Protein AF-A0A5B1QPG6-F1 (afdb_monomer_lite)

Structure (mmCIF, N/CA/C/O backbone):
data_AF-A0A5B1QPG6-F1
#
_entry.id   AF-A0A5B1QPG6-F1
#
loop_
_atom_site.group_PDB
_atom_site.id
_atom_site.type_symbol
_atom_site.label_atom_id
_atom_site.label_alt_id
_atom_site.label_comp_id
_atom_site.label_asym_id
_atom_site.label_entity_id
_atom_site.label_seq_id
_atom_site.pdbx_PDB_ins_code
_atom_site.Cartn_x
_atom_site.Cartn_y
_atom_site.Cartn_z
_atom_site.occupancy
_atom_site.B_iso_or_equiv
_atom_site.auth_seq_id
_atom_site.auth_comp_id
_atom_site.auth_asym_id
_atom_site.auth_atom_id
_atom_site.pdbx_PDB_model_num
ATOM 1 N N . LEU A 1 1 ? 3.597 16.363 -9.006 1.00 62.84 1 LEU A N 1
ATOM 2 C CA . LEU A 1 1 ? 2.206 16.514 -8.524 1.00 62.84 1 LEU A CA 1
ATOM 3 C C . LEU A 1 1 ? 2.001 15.531 -7.372 1.00 62.84 1 LEU A C 1
ATOM 5 O O . LEU A 1 1 ? 2.496 14.419 -7.478 1.00 62.84 1 LEU A O 1
ATOM 9 N N . HIS A 1 2 ? 1.363 15.937 -6.275 1.00 81.00 2 HIS A N 1
ATOM 10 C CA . HIS A 1 2 ? 1.068 15.086 -5.113 1.00 81.00 2 HIS A CA 1
ATOM 11 C C . HIS A 1 2 ? -0.433 15.194 -4.848 1.00 81.00 2 HIS A C 1
ATOM 13 O O . HIS A 1 2 ? -0.936 16.302 -4.674 1.00 81.00 2 HIS A O 1
ATOM 19 N N . GLY A 1 3 ? -1.146 14.071 -4.928 1.00 86.06 3 GLY A N 1
ATOM 20 C CA . GLY A 1 3 ? -2.604 14.031 -4.861 1.00 86.06 3 GLY A CA 1
ATOM 21 C C . GLY A 1 3 ? -3.093 13.290 -3.625 1.00 86.06 3 GLY A C 1
ATOM 22 O O . GLY A 1 3 ? -2.494 12.299 -3.215 1.00 86.06 3 GLY A O 1
ATOM 23 N N . HIS A 1 4 ? -4.209 13.756 -3.073 1.00 89.44 4 HIS A N 1
ATOM 24 C CA . HIS A 1 4 ? -4.953 13.059 -2.032 1.00 89.44 4 HIS A CA 1
ATOM 25 C C . HIS A 1 4 ? -6.406 12.918 -2.479 1.00 89.44 4 HIS A C 1
ATOM 27 O O . HIS A 1 4 ? -6.998 13.872 -2.980 1.00 89.44 4 HIS A O 1
ATOM 33 N N . PHE A 1 5 ? -6.975 11.731 -2.307 1.00 87.81 5 PHE A N 1
ATOM 34 C CA . PHE A 1 5 ? -8.332 11.421 -2.740 1.00 87.81 5 PHE A CA 1
ATOM 35 C C . PHE A 1 5 ? -8.979 10.421 -1.787 1.00 87.81 5 PHE A C 1
ATOM 37 O O . PHE A 1 5 ? -8.307 9.698 -1.052 1.00 87.81 5 PHE A O 1
ATOM 44 N N . LEU A 1 6 ? -10.306 10.399 -1.813 1.00 90.00 6 LEU A N 1
ATOM 45 C CA . LEU A 1 6 ? -11.129 9.414 -1.132 1.00 90.00 6 LEU A CA 1
ATOM 46 C C . LEU A 1 6 ? -11.832 8.573 -2.195 1.00 90.00 6 LEU A C 1
ATOM 48 O 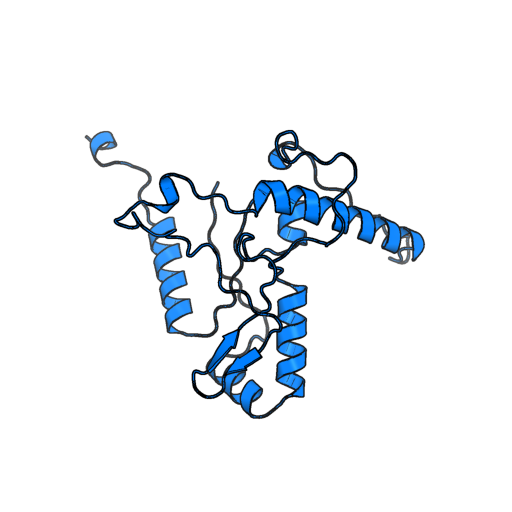O . LEU A 1 6 ? -12.321 9.106 -3.190 1.00 90.00 6 LEU A O 1
ATOM 52 N N . ILE A 1 7 ? -11.861 7.260 -1.980 1.00 88.81 7 ILE A N 1
ATOM 53 C CA . ILE A 1 7 ? -12.531 6.304 -2.861 1.00 88.81 7 ILE A CA 1
ATOM 54 C C . ILE A 1 7 ? -13.711 5.728 -2.086 1.00 88.81 7 ILE A C 1
ATOM 56 O O . ILE A 1 7 ? -13.527 5.114 -1.035 1.00 88.81 7 ILE A O 1
ATOM 60 N N . TRP A 1 8 ? -14.919 5.926 -2.612 1.00 88.06 8 TRP A N 1
ATOM 61 C CA . TRP A 1 8 ? -16.125 5.286 -2.101 1.00 88.06 8 TRP A CA 1
ATOM 62 C C . TRP A 1 8 ? -16.374 4.023 -2.904 1.00 88.06 8 TRP A C 1
ATOM 64 O O . TRP A 1 8 ? -16.459 4.063 -4.128 1.00 88.06 8 TRP A O 1
ATOM 74 N N . LEU A 1 9 ? -16.478 2.900 -2.202 1.00 89.00 9 LEU A N 1
ATOM 75 C CA . LEU A 1 9 ? -16.818 1.631 -2.824 1.00 89.00 9 LEU A CA 1
ATOM 76 C C . LEU A 1 9 ? -18.330 1.580 -3.028 1.00 89.00 9 LEU A C 1
ATOM 78 O O . LEU A 1 9 ? -19.095 1.732 -2.074 1.00 89.00 9 LEU A O 1
ATOM 82 N N . GLU A 1 10 ? -18.755 1.366 -4.268 1.00 90.50 10 GLU A N 1
ATOM 83 C CA . GLU A 1 10 ? -20.160 1.129 -4.579 1.00 90.50 10 GLU A CA 1
ATOM 84 C C . GLU A 1 10 ? -20.659 -0.113 -3.823 1.00 90.50 10 GLU A C 1
ATOM 86 O O . GLU A 1 10 ? -19.986 -1.142 -3.767 1.00 90.50 10 GLU A O 1
ATOM 91 N N . GLY A 1 11 ? -21.817 0.004 -3.166 1.00 89.19 11 GLY A N 1
ATOM 92 C CA . GLY A 1 11 ? -22.332 -1.042 -2.274 1.00 89.19 11 GLY A CA 1
ATOM 93 C C . GLY A 1 11 ? -21.560 -1.203 -0.954 1.00 89.19 11 GLY A C 1
ATOM 94 O O . GLY A 1 11 ? -21.835 -2.135 -0.196 1.00 89.19 11 GLY A O 1
ATOM 95 N N . GLY A 1 12 ? -20.608 -0.311 -0.657 1.00 88.25 12 GLY A N 1
ATOM 96 C CA . GLY A 1 12 ? -19.875 -0.283 0.604 1.00 88.25 12 GLY A CA 1
ATOM 97 C C . GLY A 1 12 ? -20.796 -0.051 1.805 1.00 88.25 12 GLY A C 1
ATOM 98 O O . GLY A 1 12 ? -21.651 0.831 1.798 1.00 88.25 12 GLY A O 1
ATOM 99 N N . MET A 1 13 ? -20.613 -0.854 2.853 1.00 91.25 13 MET A N 1
ATOM 100 C CA . MET A 1 13 ? -21.358 -0.734 4.109 1.00 91.25 13 MET A CA 1
ATOM 101 C C . MET A 1 13 ? -20.822 0.417 4.969 1.00 91.25 13 MET A C 1
ATOM 103 O O . MET A 1 13 ? -19.630 0.729 4.926 1.00 91.25 13 MET A O 1
ATOM 107 N N . ASN A 1 14 ? -21.676 1.003 5.817 1.00 90.75 14 ASN A N 1
ATOM 108 C CA . ASN A 1 14 ? -21.184 1.922 6.842 1.00 90.75 14 ASN A CA 1
ATOM 109 C C . ASN A 1 14 ? -20.248 1.172 7.800 1.00 90.75 14 ASN A C 1
ATOM 111 O O . ASN A 1 14 ? -20.485 -0.006 8.085 1.00 90.75 14 ASN A O 1
ATOM 115 N N . PRO A 1 15 ? -19.237 1.836 8.386 1.00 91.62 15 PRO A N 1
ATOM 116 C CA . PRO A 1 15 ? -18.302 1.157 9.276 1.00 91.62 15 PRO A CA 1
ATOM 117 C C . PRO A 1 15 ? -18.956 0.442 10.468 1.00 91.62 15 PRO A C 1
ATOM 119 O O . PRO A 1 15 ? -18.531 -0.647 10.840 1.00 91.62 15 PRO A O 1
ATOM 122 N N . SER A 1 16 ? -20.029 1.002 11.039 1.00 93.12 16 SER A N 1
ATOM 123 C CA . SER A 1 16 ? -20.795 0.347 12.110 1.00 93.12 16 SER A CA 1
ATOM 124 C C . SER A 1 16 ? -21.402 -0.986 11.670 1.00 93.12 16 SER A C 1
ATOM 126 O O . SER A 1 16 ? -21.384 -1.950 12.434 1.00 93.12 16 SER A O 1
ATOM 128 N N . ASP A 1 17 ? -21.897 -1.051 10.434 1.00 94.81 17 ASP A N 1
ATOM 129 C CA . ASP A 1 17 ? -22.516 -2.248 9.866 1.00 94.81 17 ASP A CA 1
ATOM 130 C C . ASP A 1 17 ? -21.451 -3.297 9.530 1.00 94.81 17 ASP A C 1
ATOM 132 O O . ASP A 1 17 ? -21.650 -4.484 9.793 1.00 94.81 17 ASP A O 1
ATOM 136 N N . VAL A 1 18 ? -20.283 -2.858 9.038 1.00 94.81 18 VAL A N 1
ATOM 137 C CA . VAL A 1 18 ? -19.106 -3.723 8.855 1.00 94.81 18 VAL A CA 1
ATOM 138 C C . VAL A 1 18 ? -18.700 -4.355 10.185 1.00 94.81 18 VAL A C 1
ATOM 140 O O . VAL A 1 18 ? -18.588 -5.577 10.259 1.00 94.81 18 VAL A O 1
ATOM 143 N N . HIS A 1 19 ? -18.533 -3.558 11.246 1.00 95.50 19 HIS A N 1
ATOM 144 C CA . HIS A 1 19 ? -18.131 -4.068 12.562 1.00 95.50 19 HIS A CA 1
ATOM 145 C C . HIS A 1 19 ? -19.164 -5.031 13.146 1.00 95.50 19 HIS A C 1
ATOM 147 O O . HIS A 1 19 ? -18.793 -6.089 13.650 1.00 95.50 19 HIS A O 1
ATOM 153 N N . LYS A 1 20 ? -20.460 -4.702 13.048 1.00 96.25 20 LYS A N 1
ATOM 154 C CA . LYS A 1 20 ? -21.538 -5.601 13.480 1.00 96.25 20 LYS A CA 1
ATOM 155 C C . LYS A 1 20 ? -21.440 -6.946 12.759 1.00 96.25 20 LYS A C 1
ATOM 157 O O . LYS A 1 20 ? -21.402 -7.993 13.396 1.00 96.25 20 LYS A O 1
ATOM 162 N N . ARG A 1 21 ? -21.308 -6.917 11.433 1.00 96.88 21 ARG A N 1
ATOM 163 C CA . ARG A 1 21 ? -21.248 -8.134 10.623 1.00 96.88 21 ARG A CA 1
ATOM 164 C C . ARG A 1 21 ? -19.965 -8.937 10.851 1.00 96.88 21 ARG A C 1
ATOM 166 O O . ARG A 1 21 ? -20.016 -10.157 10.810 1.00 96.88 21 ARG A O 1
ATOM 173 N N . MET A 1 22 ? -18.836 -8.290 11.147 1.00 96.25 22 MET A N 1
ATOM 174 C CA . MET A 1 22 ? -17.603 -8.986 11.547 1.00 96.25 22 MET A CA 1
ATOM 175 C C . MET A 1 22 ? -17.724 -9.715 12.892 1.00 96.25 22 MET A C 1
ATOM 177 O O . MET A 1 22 ? -17.042 -10.722 13.076 1.00 96.25 22 MET A O 1
ATOM 181 N N . LYS A 1 23 ? -18.573 -9.232 13.815 1.00 96.44 23 LYS A N 1
ATOM 182 C CA . LYS A 1 23 ? -18.866 -9.911 15.093 1.00 96.44 23 LYS A CA 1
ATOM 183 C C . LYS A 1 23 ? -19.776 -11.123 14.919 1.00 96.44 23 LYS A C 1
ATOM 185 O O . LYS A 1 23 ? -19.639 -12.089 15.657 1.00 96.44 23 LYS A O 1
ATOM 190 N N . GLU A 1 24 ? -20.711 -11.047 13.977 1.00 97.12 24 GLU A N 1
ATOM 191 C CA . GLU A 1 24 ? -21.792 -12.027 13.819 1.00 97.12 24 GLU A CA 1
ATOM 192 C C . GLU A 1 24 ? -21.492 -13.103 12.758 1.00 97.12 24 GLU A C 1
ATOM 194 O O . GLU A 1 24 ? -22.009 -14.214 12.851 1.00 97.12 24 GLU A O 1
ATOM 199 N N . ASP A 1 25 ? -20.675 -12.793 11.743 1.00 97.69 25 ASP A N 1
ATOM 200 C CA . ASP A 1 25 ? -20.479 -13.631 10.553 1.00 97.69 25 ASP A CA 1
ATOM 201 C C . ASP A 1 25 ? -18.989 -13.778 10.182 1.00 97.69 25 ASP A C 1
ATOM 203 O O . ASP A 1 25 ? -18.375 -12.944 9.504 1.00 97.69 25 ASP A O 1
ATOM 207 N N . ASP A 1 26 ? -18.411 -14.920 10.560 1.00 96.81 26 ASP A N 1
ATOM 208 C CA . ASP A 1 26 ? -17.034 -15.286 10.219 1.00 96.81 26 ASP A CA 1
ATOM 209 C C . ASP A 1 26 ? -16.791 -15.443 8.709 1.00 96.81 26 ASP A C 1
ATOM 211 O O . ASP A 1 26 ? -15.673 -15.229 8.229 1.00 96.81 26 ASP A O 1
ATOM 215 N N . SER A 1 27 ? -17.813 -15.822 7.936 1.00 97.75 27 SER A N 1
ATOM 216 C CA . SER A 1 27 ? -17.706 -15.928 6.478 1.00 97.75 27 SER A CA 1
ATOM 217 C C . SER A 1 27 ? -17.577 -14.547 5.848 1.00 97.75 27 SER A C 1
ATOM 219 O O . SER A 1 27 ? -16.729 -14.335 4.976 1.00 97.75 27 SER A O 1
ATOM 221 N N . PHE A 1 28 ? -18.366 -13.577 6.320 1.00 96.88 28 PHE A N 1
ATOM 222 C CA . PHE A 1 28 ? -18.196 -12.178 5.941 1.00 96.88 28 PHE A CA 1
ATOM 223 C C . PHE A 1 28 ? -16.804 -11.668 6.309 1.00 96.88 28 PHE A C 1
ATOM 225 O O . PHE A 1 28 ? -16.125 -11.143 5.430 1.00 96.88 28 PHE A O 1
ATOM 232 N N . LYS A 1 29 ? -16.347 -11.892 7.547 1.00 96.12 29 LYS A N 1
ATOM 233 C CA . LYS A 1 29 ? -15.011 -11.484 8.012 1.00 96.12 29 LYS A CA 1
ATOM 234 C C . LYS A 1 29 ? -13.897 -11.996 7.091 1.00 96.12 29 LYS A C 1
ATOM 236 O O . LYS A 1 29 ? -13.069 -11.216 6.627 1.00 96.12 29 LYS A O 1
ATOM 241 N N . ARG A 1 30 ? -13.922 -13.288 6.735 1.00 96.62 30 ARG A N 1
ATOM 242 C CA . ARG A 1 30 ? -12.949 -13.886 5.799 1.00 96.62 30 ARG A CA 1
ATOM 243 C C . ARG A 1 30 ? -13.008 -13.268 4.403 1.00 96.62 30 ARG A C 1
ATOM 245 O O . ARG A 1 30 ? -11.965 -12.992 3.817 1.00 96.62 30 ARG A O 1
ATOM 252 N N . ARG A 1 31 ? -14.210 -13.060 3.852 1.00 96.62 31 ARG A N 1
ATOM 253 C CA . ARG A 1 31 ? -14.368 -12.437 2.524 1.00 96.62 31 ARG A CA 1
ATOM 254 C C . ARG A 1 31 ? -13.915 -10.981 2.519 1.00 96.62 31 ARG A C 1
ATOM 256 O O . ARG A 1 31 ? -13.309 -10.555 1.544 1.00 96.62 31 ARG A O 1
ATOM 263 N N . TYR A 1 32 ? -14.178 -10.253 3.601 1.00 95.31 32 TYR A N 1
ATOM 264 C CA . TYR A 1 32 ? -13.756 -8.870 3.775 1.00 95.31 32 TYR A CA 1
ATOM 265 C C . TYR A 1 32 ? -12.230 -8.748 3.739 1.00 95.31 32 TYR A C 1
ATOM 267 O O . TYR A 1 32 ? -11.701 -7.994 2.927 1.00 95.31 32 TYR A O 1
ATOM 275 N N . PHE A 1 33 ? -11.517 -9.532 4.556 1.00 96.12 33 PHE A N 1
ATOM 276 C CA . PHE A 1 33 ? -10.052 -9.502 4.559 1.00 96.12 33 PHE A CA 1
ATOM 277 C C . PHE A 1 33 ? -9.461 -9.944 3.225 1.00 96.12 33 PHE A C 1
ATOM 279 O O . PHE A 1 33 ? -8.616 -9.239 2.686 1.00 96.12 33 PHE A O 1
ATOM 286 N N . ARG A 1 34 ? -9.991 -11.017 2.622 1.00 95.94 34 ARG A N 1
ATOM 287 C CA . ARG A 1 34 ? -9.566 -11.455 1.283 1.00 95.94 34 ARG A CA 1
ATOM 288 C C . ARG A 1 34 ? -9.722 -10.354 0.233 1.00 95.94 34 ARG A C 1
ATOM 290 O O . ARG A 1 34 ? -8.849 -10.189 -0.610 1.00 95.94 34 ARG A O 1
ATOM 297 N N . PHE A 1 35 ? -10.829 -9.613 0.271 1.00 94.19 35 PHE A N 1
ATOM 298 C CA . PHE A 1 35 ? -11.041 -8.489 -0.636 1.00 94.19 35 PHE A CA 1
ATOM 299 C C . PHE A 1 35 ? -9.992 -7.391 -0.416 1.00 94.19 35 PHE A C 1
ATOM 301 O O . PHE A 1 35 ? -9.329 -6.995 -1.370 1.00 94.19 35 PHE A O 1
ATOM 308 N N . TYR A 1 36 ? -9.779 -6.936 0.822 1.00 92.94 36 TYR A N 1
ATOM 309 C CA . TYR A 1 36 ? -8.806 -5.871 1.087 1.00 92.94 36 TYR A CA 1
ATOM 310 C C . TYR A 1 36 ? -7.364 -6.278 0.777 1.00 92.94 36 TYR A C 1
ATOM 312 O O . TYR A 1 36 ? -6.640 -5.484 0.183 1.00 92.94 36 TYR A O 1
ATOM 320 N N . GLU A 1 37 ? -6.973 -7.512 1.094 1.00 93.38 37 GLU A N 1
ATOM 321 C CA . GLU A 1 37 ? -5.652 -8.061 0.759 1.00 93.38 37 GLU A CA 1
ATOM 322 C C . GLU A 1 37 ? -5.447 -8.216 -0.759 1.00 93.38 37 GLU A C 1
ATOM 324 O O . GLU A 1 37 ? -4.317 -8.159 -1.234 1.00 93.38 37 GLU A O 1
ATOM 329 N N . SER A 1 38 ? -6.523 -8.349 -1.548 1.00 93.06 38 SER A N 1
ATOM 330 C CA . SER A 1 38 ? -6.430 -8.339 -3.018 1.00 93.06 38 SER A CA 1
ATOM 331 C C . SER A 1 38 ? -6.244 -6.938 -3.615 1.00 93.06 38 SER A C 1
ATOM 333 O O . SER A 1 38 ? -5.803 -6.804 -4.754 1.00 93.06 38 SER A O 1
ATOM 335 N N . VAL A 1 39 ? -6.579 -5.886 -2.858 1.00 92.56 39 VAL A N 1
ATOM 336 C CA . VAL A 1 39 ? -6.551 -4.490 -3.325 1.00 92.56 39 VAL A CA 1
ATOM 337 C C . VAL A 1 39 ? -5.340 -3.732 -2.790 1.00 92.56 39 VAL A C 1
ATOM 339 O O . VAL A 1 39 ? -4.818 -2.861 -3.485 1.00 92.56 39 VAL A O 1
ATOM 342 N N . SER A 1 40 ? -4.907 -4.021 -1.566 1.00 93.12 40 SER A N 1
ATOM 343 C CA . SER A 1 40 ? -3.823 -3.311 -0.893 1.00 93.12 40 SER A CA 1
ATOM 344 C C . SER A 1 40 ? -2.827 -4.300 -0.302 1.00 93.12 40 SER A C 1
ATOM 346 O O . SER A 1 40 ? -3.197 -5.205 0.444 1.00 93.12 40 SER A O 1
ATOM 348 N N . MET A 1 41 ? -1.559 -4.101 -0.640 1.00 94.44 41 MET A N 1
ATOM 349 C CA . MET A 1 41 ? -0.422 -4.901 -0.210 1.00 94.44 41 MET A CA 1
ATOM 350 C C . MET A 1 41 ? 0.490 -4.069 0.691 1.00 94.44 41 MET A C 1
ATOM 352 O O . MET A 1 41 ? 0.558 -2.848 0.574 1.00 94.44 41 MET A O 1
ATOM 356 N N . HIS A 1 42 ? 1.214 -4.749 1.578 1.00 95.06 42 HIS A N 1
ATOM 357 C CA . HIS A 1 42 ? 2.170 -4.145 2.516 1.00 95.06 42 HIS A CA 1
ATOM 358 C C . HIS A 1 42 ? 3.504 -4.905 2.544 1.00 95.06 42 HIS A C 1
ATOM 360 O O . HIS A 1 42 ? 4.225 -4.979 3.538 1.00 95.06 42 HIS A O 1
ATOM 366 N N . HIS A 1 43 ? 3.793 -5.603 1.461 1.00 95.12 43 HIS A N 1
ATOM 367 C CA . HIS A 1 43 ? 5.044 -6.307 1.277 1.00 95.12 43 HIS A CA 1
ATOM 368 C C . HIS A 1 43 ? 5.263 -6.505 -0.211 1.00 95.12 43 HIS A C 1
ATOM 370 O O . HIS A 1 43 ? 4.334 -6.402 -1.016 1.00 95.12 43 HIS A O 1
ATOM 376 N N . LEU A 1 44 ? 6.511 -6.773 -0.561 1.00 96.25 44 LEU A N 1
ATOM 377 C CA . LEU A 1 44 ? 6.877 -7.107 -1.924 1.00 96.25 44 LEU A CA 1
ATOM 378 C C . LEU A 1 44 ? 6.731 -8.617 -2.144 1.00 96.25 44 LEU A C 1
ATOM 380 O O . LEU A 1 44 ? 6.645 -9.377 -1.172 1.00 96.25 44 LEU A O 1
ATOM 384 N N . PRO A 1 45 ? 6.676 -9.068 -3.405 1.00 95.06 45 PRO A N 1
ATOM 385 C CA . PRO A 1 45 ? 6.876 -10.472 -3.730 1.00 95.06 45 PRO A CA 1
ATOM 386 C C . PRO A 1 45 ? 8.199 -10.992 -3.144 1.00 95.06 45 PRO A C 1
ATOM 388 O O . PRO A 1 45 ? 9.198 -10.277 -3.149 1.00 95.06 45 PRO A O 1
ATOM 391 N N . ASP A 1 46 ? 8.222 -12.240 -2.675 1.00 90.81 46 ASP A N 1
ATOM 392 C CA . ASP A 1 46 ? 9.392 -12.796 -1.971 1.00 90.81 46 ASP A CA 1
ATOM 393 C C . ASP A 1 46 ? 10.629 -12.945 -2.877 1.00 90.81 46 ASP A C 1
ATOM 395 O O . ASP A 1 46 ? 11.772 -12.875 -2.424 1.00 90.81 46 ASP A O 1
ATOM 399 N N . ALA A 1 47 ? 10.412 -13.154 -4.178 1.00 89.69 47 ALA A N 1
ATOM 400 C CA . ALA A 1 47 ? 11.480 -13.353 -5.147 1.00 89.69 47 ALA A CA 1
ATOM 401 C C . ALA A 1 47 ? 12.006 -12.011 -5.676 1.00 89.69 47 ALA A C 1
ATOM 403 O O . ALA A 1 47 ? 11.367 -11.363 -6.507 1.00 89.69 47 ALA A O 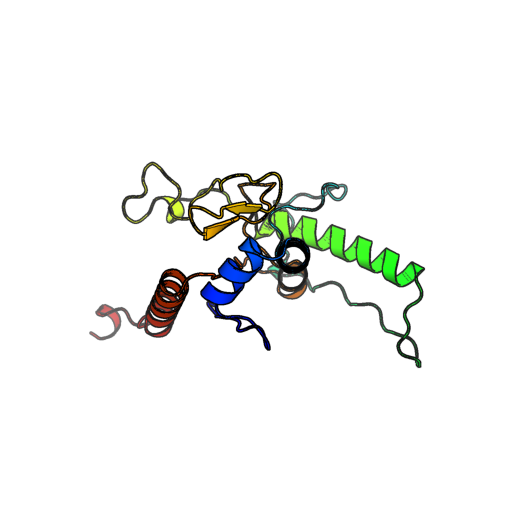1
ATOM 404 N N . LYS A 1 48 ? 13.211 -11.631 -5.239 1.00 92.19 48 LYS A N 1
ATOM 405 C CA . LYS A 1 48 ? 13.948 -10.505 -5.819 1.00 92.19 48 LYS A CA 1
ATOM 406 C C . LYS A 1 48 ? 14.343 -10.813 -7.275 1.00 92.19 48 LYS A C 1
ATOM 408 O O . LYS A 1 48 ? 14.996 -11.835 -7.503 1.00 92.19 48 LYS A O 1
ATOM 413 N N . PRO A 1 49 ? 14.054 -9.921 -8.243 1.00 92.75 49 PRO A N 1
ATOM 414 C CA . PRO A 1 49 ? 14.517 -10.079 -9.616 1.00 92.75 49 PRO A CA 1
ATOM 415 C C . PRO A 1 49 ? 16.054 -10.129 -9.708 1.00 92.75 49 PRO A C 1
ATOM 417 O O . PRO A 1 49 ? 16.746 -9.377 -9.004 1.00 92.75 49 PRO A O 1
ATOM 420 N N . PRO A 1 50 ? 16.619 -10.991 -10.572 1.00 90.94 50 PRO A N 1
ATOM 421 C CA . PRO A 1 50 ? 18.064 -11.114 -10.725 1.00 90.94 50 PRO A CA 1
ATOM 422 C C . PRO A 1 50 ? 18.674 -9.794 -11.210 1.00 90.94 50 PRO A C 1
ATOM 424 O O . PRO A 1 50 ? 18.098 -9.099 -12.041 1.00 90.94 50 PRO A O 1
ATOM 427 N N . ASN A 1 51 ? 19.862 -9.454 -10.700 1.00 89.56 51 ASN A N 1
ATOM 428 C CA . ASN A 1 51 ? 20.607 -8.232 -11.044 1.00 89.56 51 ASN A CA 1
ATOM 429 C C . ASN A 1 51 ? 19.890 -6.899 -10.742 1.00 89.56 51 ASN A C 1
ATOM 431 O O . ASN A 1 51 ? 20.357 -5.849 -11.179 1.00 89.56 51 ASN A O 1
ATOM 435 N N . PHE A 1 52 ? 18.795 -6.908 -9.975 1.00 94.38 52 PHE A N 1
ATOM 436 C CA . PHE A 1 52 ? 18.101 -5.678 -9.607 1.00 94.38 52 PHE A CA 1
ATOM 437 C C . PHE A 1 52 ? 18.877 -4.850 -8.565 1.00 94.38 52 PHE A C 1
ATOM 439 O O . PHE A 1 52 ? 19.203 -5.332 -7.468 1.00 94.38 52 PHE A O 1
ATOM 446 N N . ASP A 1 53 ? 19.103 -3.579 -8.902 1.00 93.19 53 ASP A N 1
ATOM 447 C CA . ASP A 1 53 ? 19.709 -2.544 -8.062 1.00 93.19 53 ASP A CA 1
ATOM 448 C C . ASP A 1 53 ? 18.791 -1.313 -8.014 1.00 93.19 53 ASP A C 1
ATOM 450 O O . ASP A 1 53 ? 18.709 -0.535 -8.968 1.00 93.19 53 ASP A O 1
ATOM 454 N N . ALA A 1 54 ? 18.124 -1.120 -6.873 1.00 91.81 54 ALA A N 1
ATOM 455 C CA . ALA A 1 54 ? 17.190 -0.018 -6.658 1.00 91.81 54 ALA A CA 1
ATOM 456 C C . ALA A 1 54 ? 17.842 1.372 -6.782 1.00 91.81 54 ALA A C 1
ATOM 458 O O . ALA A 1 54 ? 17.140 2.350 -7.019 1.00 91.81 54 ALA A O 1
ATOM 459 N N . THR A 1 55 ? 19.171 1.483 -6.649 1.00 92.31 55 THR A N 1
ATOM 460 C CA . THR A 1 55 ? 19.889 2.764 -6.786 1.00 92.31 55 THR A CA 1
ATOM 461 C C . THR A 1 55 ? 20.079 3.198 -8.239 1.00 92.31 55 THR A C 1
ATOM 463 O O . THR A 1 55 ? 20.373 4.365 -8.496 1.00 92.31 55 THR A O 1
ATOM 466 N N . ARG A 1 56 ? 19.913 2.267 -9.187 1.00 93.81 56 ARG A N 1
ATOM 467 C CA . ARG A 1 56 ? 20.085 2.493 -10.630 1.00 93.81 56 ARG A CA 1
ATOM 468 C C . ARG A 1 56 ? 18.777 2.440 -11.412 1.00 93.81 56 ARG A C 1
ATOM 470 O O . ARG A 1 56 ? 18.776 2.770 -12.592 1.00 93.81 56 ARG A O 1
ATOM 477 N N . TYR A 1 57 ? 17.694 2.013 -10.773 1.00 95.25 57 TYR A N 1
ATOM 478 C CA . TYR A 1 57 ? 16.376 1.897 -11.382 1.00 95.25 57 TYR A CA 1
ATOM 479 C C . TYR A 1 57 ? 15.544 3.158 -11.112 1.00 95.25 57 TYR A C 1
ATOM 481 O O . TYR A 1 57 ? 15.293 3.482 -9.952 1.00 95.25 57 TYR A O 1
ATOM 489 N N . GLU A 1 58 ? 15.099 3.858 -12.163 1.00 96.12 58 GLU A N 1
ATOM 490 C CA . GLU A 1 58 ? 14.207 5.025 -12.052 1.00 96.12 58 GLU A CA 1
ATOM 491 C C . GLU A 1 58 ? 12.876 4.753 -12.776 1.00 96.12 58 GLU A C 1
ATOM 493 O O . GLU A 1 58 ? 12.718 5.081 -13.952 1.00 96.12 58 GLU A O 1
ATOM 498 N N . PRO A 1 59 ? 11.874 4.191 -12.080 1.00 95.88 59 PRO A N 1
ATOM 499 C CA . PRO A 1 59 ? 10.610 3.800 -12.702 1.00 95.88 59 PRO A CA 1
ATOM 500 C C . PRO A 1 59 ? 9.811 4.980 -13.273 1.00 95.88 59 PRO A C 1
ATOM 502 O O . PRO A 1 59 ? 8.968 4.776 -14.139 1.00 95.88 59 PRO A O 1
ATOM 505 N N . ARG A 1 60 ? 10.043 6.223 -12.818 1.00 95.19 60 ARG A N 1
ATOM 506 C CA . ARG A 1 60 ? 9.276 7.399 -13.278 1.00 95.19 60 ARG A CA 1
ATOM 507 C C . ARG A 1 60 ? 9.628 7.857 -14.692 1.00 95.19 60 ARG A C 1
ATOM 509 O O . ARG A 1 60 ? 8.884 8.662 -15.249 1.00 95.19 60 ARG A O 1
ATOM 516 N N . VAL A 1 61 ? 10.757 7.405 -15.241 1.00 95.75 61 VAL A N 1
ATOM 517 C CA . VAL A 1 61 ? 11.174 7.720 -16.621 1.00 95.75 61 VAL A CA 1
ATOM 518 C C . VAL A 1 61 ? 10.941 6.558 -17.585 1.00 95.75 61 VAL A C 1
ATOM 520 O O . VAL A 1 61 ? 11.223 6.685 -18.774 1.00 95.75 61 VAL A O 1
ATOM 523 N N . GLU A 1 62 ? 10.413 5.440 -17.089 1.00 94.62 62 GLU A N 1
ATOM 524 C CA . GLU A 1 62 ? 10.108 4.251 -17.876 1.00 94.62 62 GLU A CA 1
ATOM 525 C C . GLU A 1 62 ? 8.606 4.135 -18.135 1.00 94.62 62 GLU A C 1
ATOM 527 O O . GLU A 1 62 ? 7.766 4.555 -17.334 1.00 94.62 62 GLU A O 1
ATOM 532 N N . LEU A 1 63 ? 8.254 3.524 -19.264 1.00 95.50 63 LEU A N 1
ATOM 533 C CA . LEU A 1 63 ? 6.867 3.178 -19.537 1.00 95.50 63 LEU A CA 1
ATOM 534 C C . LEU A 1 63 ? 6.451 1.960 -18.694 1.00 95.50 63 LEU A C 1
ATOM 536 O O . LEU A 1 63 ? 7.278 1.092 -18.396 1.00 95.50 63 LEU A O 1
ATOM 540 N N . PRO A 1 64 ? 5.178 1.875 -18.275 1.00 96.56 64 PRO A N 1
ATOM 541 C CA . PRO A 1 64 ? 4.653 0.648 -17.696 1.00 96.56 64 PRO A CA 1
ATOM 542 C C . PRO A 1 64 ? 4.671 -0.498 -18.721 1.00 96.56 64 PRO A C 1
ATOM 544 O O . PRO A 1 64 ? 4.648 -0.237 -19.930 1.00 96.56 64 PRO A O 1
ATOM 547 N N . PRO A 1 65 ? 4.686 -1.762 -18.262 1.00 96.50 65 PRO A N 1
ATOM 548 C CA . PRO A 1 65 ? 4.565 -2.908 -19.153 1.00 96.50 65 PRO A CA 1
ATOM 549 C C . PRO A 1 65 ? 3.241 -2.842 -19.925 1.00 96.50 65 PRO A C 1
ATOM 551 O O . PRO A 1 65 ? 2.216 -2.395 -19.402 1.00 96.50 65 PRO A O 1
ATOM 554 N N . VAL A 1 66 ? 3.254 -3.290 -21.180 1.00 95.69 66 VAL A N 1
ATOM 555 C CA . VAL A 1 66 ? 2.061 -3.300 -22.036 1.00 95.69 66 VAL A CA 1
ATOM 556 C C . VAL A 1 66 ? 1.256 -4.571 -21.749 1.00 95.69 66 VAL A C 1
ATOM 558 O O . VAL A 1 66 ? 1.809 -5.658 -21.917 1.00 95.69 66 VAL A O 1
ATOM 561 N N . PRO A 1 67 ? -0.024 -4.470 -21.337 1.00 93.75 67 PRO A N 1
ATOM 562 C CA . PRO A 1 67 ? -0.859 -5.645 -21.114 1.00 93.75 67 PRO A CA 1
ATOM 563 C C . PRO A 1 67 ? -1.024 -6.482 -22.391 1.00 93.75 67 PRO A C 1
ATOM 565 O O . PRO A 1 67 ? -1.094 -5.908 -23.484 1.00 93.75 67 PRO A O 1
ATOM 568 N N . PRO A 1 68 ? -1.134 -7.817 -22.280 1.00 94.69 68 PRO A N 1
ATOM 569 C CA . PRO A 1 68 ? -1.370 -8.670 -23.434 1.00 94.69 68 PRO A CA 1
ATOM 570 C C . PRO A 1 68 ? -2.718 -8.345 -24.087 1.00 94.69 68 PRO A C 1
ATOM 572 O O . PRO A 1 68 ? -3.701 -8.027 -23.413 1.00 94.69 68 PRO A O 1
ATOM 575 N N . VAL A 1 69 ? -2.761 -8.430 -25.417 1.00 93.94 69 VAL A N 1
ATOM 576 C CA . VAL A 1 69 ? -3.964 -8.141 -26.206 1.00 93.94 69 VAL A CA 1
ATOM 577 C C . VAL A 1 69 ? -4.803 -9.416 -26.325 1.00 93.94 69 VAL A C 1
ATOM 579 O O . VAL A 1 69 ? -4.276 -10.423 -26.802 1.00 93.94 69 VAL A O 1
ATOM 582 N N . PRO A 1 70 ? -6.082 -9.404 -25.907 1.00 93.06 70 PRO A N 1
ATOM 583 C CA . PRO A 1 70 ? -6.974 -10.542 -26.099 1.00 93.06 70 PRO A CA 1
ATOM 584 C C . PRO A 1 70 ? -7.199 -10.863 -27.581 1.00 93.06 70 PRO A C 1
ATOM 586 O O . PRO A 1 70 ? -7.105 -9.983 -28.439 1.00 93.06 70 PRO A O 1
ATOM 589 N N . ASP A 1 71 ? -7.538 -12.115 -27.880 1.00 89.81 71 ASP A N 1
ATOM 590 C CA . ASP A 1 71 ? -7.979 -12.521 -29.214 1.00 89.81 71 ASP A CA 1
ATOM 591 C C . ASP A 1 71 ? -9.345 -11.907 -29.593 1.00 89.81 71 ASP A C 1
ATOM 593 O O . ASP A 1 71 ? -9.953 -11.142 -28.838 1.00 89.81 71 ASP A O 1
ATOM 597 N N . SER A 1 72 ? -9.850 -12.240 -30.785 1.00 90.69 72 SER A N 1
ATOM 598 C CA . SER A 1 72 ? -11.135 -11.724 -31.280 1.00 90.69 72 SER A CA 1
ATOM 599 C C . SER A 1 72 ? -12.337 -12.076 -30.398 1.00 90.69 72 SER A C 1
ATOM 601 O O . SER A 1 72 ? -13.334 -11.358 -30.435 1.00 90.69 72 SER A O 1
ATOM 603 N N . ASP A 1 73 ? -12.243 -13.146 -29.604 1.00 91.69 73 ASP A N 1
ATOM 604 C CA . ASP A 1 73 ? -13.286 -13.589 -28.675 1.00 91.69 73 ASP A CA 1
ATOM 605 C C . ASP A 1 73 ? -13.072 -13.030 -27.255 1.00 91.69 73 ASP A C 1
ATOM 607 O O . ASP A 1 73 ? -13.787 -13.402 -26.319 1.00 91.69 73 ASP A O 1
ATOM 611 N N . GLY A 1 74 ? -12.090 -12.139 -27.074 1.00 89.50 74 GLY A N 1
ATOM 612 C CA . GLY A 1 74 ? -11.749 -11.539 -25.788 1.00 89.50 74 GLY A CA 1
ATOM 613 C C . GLY A 1 74 ? -11.014 -12.491 -24.843 1.00 89.50 74 GLY A C 1
ATOM 614 O O . GLY A 1 74 ? -11.020 -12.263 -23.631 1.00 89.50 74 GLY A O 1
ATOM 615 N N . ARG A 1 75 ? -10.404 -13.564 -25.358 1.00 91.81 75 ARG A N 1
ATOM 616 C CA . ARG A 1 75 ? -9.692 -14.567 -24.557 1.00 91.81 75 ARG A CA 1
ATOM 617 C C . ARG A 1 75 ? -8.187 -14.338 -24.610 1.00 91.81 75 ARG A C 1
ATOM 619 O O . ARG A 1 75 ? -7.638 -13.854 -25.595 1.00 91.81 75 ARG A O 1
ATOM 626 N N . LEU A 1 76 ? -7.520 -14.719 -23.528 1.00 93.25 76 LEU A N 1
ATOM 627 C CA . LEU A 1 76 ? -6.067 -14.789 -23.446 1.00 93.25 76 LEU A CA 1
ATOM 628 C C . LEU A 1 76 ? -5.668 -16.240 -23.154 1.00 93.25 76 LEU A C 1
ATOM 630 O O . LEU A 1 76 ? -6.219 -16.828 -22.217 1.00 93.25 76 LEU A O 1
ATOM 634 N N . PRO A 1 77 ? -4.750 -16.833 -23.937 1.00 94.25 77 PRO A N 1
ATOM 635 C CA . PRO A 1 77 ? -4.171 -18.134 -23.621 1.00 94.25 77 PRO A CA 1
ATOM 636 C C . PRO A 1 77 ? -3.543 -18.159 -22.216 1.00 94.25 77 PRO A C 1
ATOM 638 O O . PRO A 1 77 ? -3.029 -17.150 -21.731 1.00 94.25 77 PRO A O 1
ATOM 641 N N . GLN A 1 78 ? -3.604 -19.309 -21.538 1.00 94.12 78 GLN A N 1
ATOM 642 C CA . GLN A 1 78 ? -3.169 -19.426 -20.138 1.00 94.12 78 GLN A CA 1
ATOM 643 C C . GLN A 1 78 ? -1.663 -19.192 -19.956 1.00 94.12 78 GLN A C 1
ATOM 645 O O . GLN A 1 78 ? -1.242 -18.648 -18.942 1.00 94.12 78 GLN A O 1
ATOM 650 N N . ASP A 1 79 ? -0.854 -19.601 -20.926 1.00 95.56 79 ASP A N 1
ATOM 651 C CA . ASP A 1 79 ? 0.580 -19.323 -21.003 1.00 95.56 79 ASP A CA 1
ATOM 652 C C . ASP A 1 79 ? 0.865 -17.818 -21.042 1.00 95.56 79 ASP A C 1
ATOM 654 O O . ASP A 1 79 ? 1.654 -17.338 -20.234 1.00 95.56 79 ASP A O 1
ATOM 658 N N . ILE A 1 80 ? 0.133 -17.060 -21.865 1.00 94.81 80 ILE A N 1
ATOM 659 C CA . ILE A 1 80 ? 0.249 -15.594 -21.925 1.00 94.81 80 ILE A CA 1
ATOM 660 C C . ILE A 1 80 ? -0.152 -14.941 -20.596 1.00 94.81 80 ILE A C 1
ATOM 662 O O . ILE A 1 80 ? 0.485 -13.985 -20.155 1.00 94.81 80 ILE A O 1
ATOM 666 N N . LEU A 1 81 ? -1.191 -15.456 -19.929 1.00 94.31 81 LEU A N 1
ATOM 667 C CA . LEU A 1 81 ? -1.579 -14.979 -18.597 1.00 94.31 81 LEU A CA 1
ATOM 668 C C . LEU A 1 81 ? -0.491 -15.252 -17.551 1.00 94.31 81 LEU A C 1
ATOM 670 O O . LEU A 1 81 ? -0.185 -14.371 -16.753 1.00 94.31 81 LEU A O 1
ATOM 674 N N . ASN A 1 82 ? 0.122 -16.437 -17.580 1.00 96.00 82 ASN A N 1
ATOM 675 C CA . ASN A 1 82 ? 1.199 -16.789 -16.655 1.00 96.00 82 ASN A CA 1
ATOM 676 C C . ASN A 1 82 ? 2.442 -15.912 -16.878 1.00 96.00 82 ASN A C 1
ATOM 678 O O . ASN A 1 82 ? 3.028 -15.420 -15.916 1.00 96.00 82 ASN A O 1
ATOM 682 N N . GLU A 1 83 ? 2.820 -15.677 -18.138 1.00 96.00 83 GLU A N 1
ATOM 683 C CA . GLU A 1 83 ? 3.913 -14.760 -18.485 1.00 96.00 83 GLU A CA 1
ATOM 684 C C . GLU A 1 83 ? 3.622 -13.339 -17.991 1.00 96.00 83 GLU A C 1
ATOM 686 O O . GLU A 1 83 ? 4.489 -12.681 -17.410 1.00 96.00 83 GLU A O 1
ATOM 691 N N . TRP A 1 84 ? 2.384 -12.874 -18.166 1.00 96.25 84 TRP A N 1
ATOM 692 C CA . TRP A 1 84 ? 1.957 -11.567 -17.680 1.00 96.25 84 TRP A CA 1
ATOM 693 C C . TRP A 1 84 ? 2.010 -11.455 -16.151 1.00 96.25 84 TRP A C 1
ATOM 695 O O . TRP A 1 84 ? 2.463 -10.434 -15.626 1.00 96.25 84 TRP A O 1
ATOM 705 N N . ASP A 1 85 ? 1.607 -12.500 -15.427 1.00 95.12 85 ASP A N 1
ATOM 706 C CA . ASP A 1 85 ? 1.704 -12.543 -13.966 1.00 95.12 85 ASP A CA 1
ATOM 707 C C . ASP A 1 85 ? 3.160 -12.429 -13.489 1.00 95.12 85 ASP A C 1
ATOM 709 O O . ASP A 1 85 ? 3.439 -11.745 -12.498 1.00 95.12 85 ASP A O 1
ATOM 713 N N . ASP A 1 86 ? 4.109 -13.034 -14.207 1.00 95.50 86 ASP A N 1
ATOM 714 C CA . ASP A 1 86 ? 5.536 -12.939 -13.888 1.00 95.50 86 ASP A CA 1
ATOM 715 C C . ASP A 1 86 ? 6.129 -11.562 -14.214 1.00 95.50 86 ASP A C 1
ATOM 717 O O . ASP A 1 86 ? 6.922 -11.030 -13.422 1.00 95.50 86 ASP A O 1
ATOM 721 N N . VAL A 1 87 ? 5.688 -10.931 -15.309 1.00 96.38 87 VAL A N 1
ATOM 722 C CA . VAL A 1 87 ? 6.005 -9.524 -15.607 1.00 96.38 87 VAL A CA 1
ATOM 723 C C . VAL A 1 87 ? 5.491 -8.624 -14.484 1.00 96.38 87 VAL A C 1
ATOM 725 O O . VAL A 1 87 ? 6.263 -7.855 -13.910 1.00 96.38 87 VAL A O 1
ATOM 728 N N . MET A 1 88 ? 4.218 -8.759 -14.101 1.00 96.69 88 MET A N 1
ATOM 729 C CA . MET A 1 88 ? 3.616 -7.963 -13.029 1.00 96.69 88 MET A CA 1
ATOM 730 C C . MET A 1 88 ? 4.329 -8.172 -11.694 1.00 96.69 88 MET A C 1
ATOM 732 O O . MET A 1 88 ? 4.629 -7.198 -11.009 1.00 96.69 88 MET A O 1
ATOM 736 N N . ARG A 1 89 ? 4.654 -9.416 -11.322 1.00 96.56 89 ARG A N 1
ATOM 737 C CA . ARG A 1 89 ? 5.392 -9.724 -10.085 1.00 96.56 89 ARG A CA 1
ATOM 738 C C . ARG A 1 89 ? 6.752 -9.030 -10.055 1.00 96.56 89 ARG A C 1
ATOM 740 O O . ARG A 1 89 ? 7.113 -8.432 -9.040 1.00 96.56 89 ARG A O 1
ATOM 747 N N . THR A 1 90 ? 7.478 -9.085 -11.169 1.00 96.69 90 THR A N 1
ATOM 748 C CA . THR A 1 90 ? 8.781 -8.426 -11.325 1.00 96.69 90 THR A CA 1
ATOM 749 C C . THR A 1 90 ? 8.637 -6.912 -11.184 1.00 96.69 90 THR A C 1
ATOM 751 O O . THR A 1 90 ? 9.352 -6.288 -10.401 1.00 96.69 90 THR A O 1
ATOM 754 N N . GLU A 1 91 ? 7.661 -6.324 -11.872 1.00 97.38 91 GLU A N 1
ATOM 755 C CA . GLU A 1 91 ? 7.408 -4.882 -11.864 1.00 97.38 91 GLU A CA 1
ATOM 756 C C . GLU A 1 91 ? 6.952 -4.361 -10.497 1.00 97.38 91 GLU A C 1
ATOM 758 O O . GLU A 1 91 ? 7.433 -3.323 -10.035 1.00 97.38 91 GLU A O 1
ATOM 763 N N . ILE A 1 92 ? 6.089 -5.107 -9.798 1.00 97.69 92 ILE A N 1
ATOM 764 C CA . ILE A 1 92 ? 5.671 -4.799 -8.424 1.00 97.69 92 ILE A CA 1
ATOM 765 C C . ILE A 1 92 ? 6.884 -4.784 -7.494 1.00 97.69 92 ILE A C 1
ATOM 767 O O . ILE A 1 92 ? 7.007 -3.861 -6.689 1.00 97.69 92 ILE A O 1
ATOM 771 N N . TYR A 1 93 ? 7.782 -5.771 -7.603 1.00 98.00 93 TYR A N 1
ATOM 772 C CA . TYR A 1 93 ? 8.993 -5.797 -6.786 1.00 98.00 93 TYR A CA 1
ATOM 773 C C . TYR A 1 93 ? 9.863 -4.569 -7.066 1.00 98.00 93 TYR A C 1
ATOM 775 O O . TYR A 1 93 ? 10.187 -3.823 -6.142 1.00 98.00 93 TYR A O 1
ATOM 783 N N . MET A 1 94 ? 10.232 -4.340 -8.332 1.00 97.62 94 MET A N 1
ATOM 784 C CA . MET A 1 94 ? 11.168 -3.272 -8.700 1.00 97.62 94 MET A CA 1
ATOM 785 C C . MET A 1 94 ? 10.620 -1.891 -8.334 1.00 97.62 94 MET A C 1
ATOM 787 O O . MET A 1 94 ? 11.299 -1.098 -7.678 1.00 97.62 94 MET A O 1
ATOM 791 N N . CYS A 1 95 ? 9.361 -1.612 -8.686 1.00 97.75 95 CYS A N 1
ATOM 792 C CA . CYS A 1 95 ? 8.712 -0.359 -8.310 1.00 97.75 95 CYS A CA 1
ATOM 793 C C . CYS A 1 95 ? 8.514 -0.240 -6.803 1.00 97.75 95 CYS A C 1
ATOM 795 O O . CYS A 1 95 ? 8.698 0.841 -6.254 1.00 97.75 95 CYS A O 1
ATOM 797 N N . GLY A 1 96 ? 8.124 -1.317 -6.126 1.00 97.44 96 GLY A N 1
ATOM 798 C CA . GLY A 1 96 ? 7.844 -1.288 -4.696 1.00 97.44 96 GLY A CA 1
ATOM 799 C C . GLY A 1 96 ? 9.099 -1.010 -3.878 1.00 97.44 96 GLY A C 1
ATOM 800 O O . GLY A 1 96 ? 9.082 -0.139 -3.008 1.00 97.44 96 GLY A O 1
ATOM 801 N N . GLU A 1 97 ? 10.209 -1.658 -4.229 1.00 97.62 97 GLU A N 1
ATOM 802 C CA . GLU A 1 97 ? 11.508 -1.434 -3.595 1.00 97.62 97 GLU A CA 1
ATOM 803 C C . GLU A 1 97 ? 11.981 0.014 -3.780 1.00 97.62 97 GLU A C 1
ATOM 805 O O . GLU A 1 97 ? 12.406 0.654 -2.821 1.00 97.62 97 GLU A O 1
ATOM 810 N N . THR A 1 98 ? 11.864 0.561 -4.994 1.00 96.94 98 THR A N 1
ATOM 811 C CA . THR A 1 98 ? 12.356 1.913 -5.303 1.00 96.94 98 THR A CA 1
ATOM 812 C C . THR A 1 98 ? 11.415 3.030 -4.832 1.00 96.94 98 THR A C 1
ATOM 814 O O . THR A 1 98 ? 11.874 4.110 -4.454 1.00 96.94 98 THR A O 1
ATOM 817 N N . LEU A 1 99 ? 10.096 2.817 -4.874 1.00 96.50 99 LEU A N 1
ATOM 818 C CA . LEU A 1 99 ? 9.097 3.873 -4.661 1.00 96.50 99 LEU A CA 1
ATOM 819 C C . LEU A 1 99 ? 8.368 3.779 -3.324 1.00 96.50 99 LEU A C 1
ATOM 821 O O . LEU A 1 99 ? 8.003 4.820 -2.777 1.00 96.50 99 LEU A O 1
ATOM 825 N N . GLN A 1 100 ? 8.106 2.568 -2.827 1.00 97.31 100 GLN A N 1
ATOM 826 C CA . GLN A 1 100 ? 7.269 2.356 -1.641 1.00 97.31 100 GLN A CA 1
ATOM 827 C C . GLN A 1 100 ? 8.065 2.096 -0.370 1.00 97.31 100 GLN A C 1
ATOM 829 O O . GLN A 1 100 ? 7.530 2.319 0.718 1.00 97.31 100 GLN A O 1
ATOM 834 N N . ARG A 1 101 ? 9.331 1.676 -0.485 1.00 97.06 101 ARG A N 1
ATOM 835 C CA . ARG A 1 101 ? 10.192 1.485 0.680 1.00 97.06 101 ARG A CA 1
ATOM 836 C C . ARG A 1 101 ? 10.499 2.814 1.352 1.00 97.06 101 ARG A C 1
ATOM 838 O O . ARG A 1 101 ? 11.085 3.735 0.780 1.00 97.06 101 ARG A O 1
ATOM 845 N N . HIS A 1 102 ? 10.118 2.900 2.614 1.00 96.75 102 HIS A N 1
ATOM 846 C CA . HIS A 1 102 ? 10.426 4.019 3.468 1.00 96.75 102 HIS A CA 1
ATOM 847 C C . HIS A 1 102 ? 11.879 3.955 3.926 1.00 96.75 102 HIS A C 1
ATOM 849 O O . HIS A 1 102 ? 12.364 2.961 4.459 1.00 96.75 102 HIS A O 1
ATOM 855 N N . THR A 1 103 ? 12.569 5.077 3.787 1.00 95.06 103 THR A N 1
ATOM 856 C CA . THR A 1 103 ? 13.820 5.348 4.487 1.00 95.06 103 THR A CA 1
ATOM 857 C C . THR A 1 103 ? 13.648 6.684 5.180 1.00 95.06 103 THR A C 1
ATOM 859 O O . THR A 1 103 ? 13.296 7.673 4.528 1.00 95.06 103 THR A O 1
ATOM 862 N N . CYS A 1 104 ? 13.882 6.724 6.492 1.00 95.44 104 CYS A N 1
ATOM 863 C CA . CYS A 1 104 ? 13.778 7.965 7.247 1.00 95.44 104 CYS A CA 1
ATOM 864 C C . CYS A 1 104 ? 14.696 9.033 6.641 1.00 95.44 104 CYS A C 1
ATOM 866 O O . CYS A 1 104 ? 15.870 8.810 6.353 1.00 95.44 104 CYS A O 1
ATOM 868 N N . ARG A 1 105 ? 14.135 10.225 6.454 1.00 94.69 105 ARG A N 1
ATOM 869 C CA . ARG A 1 105 ? 14.830 11.431 5.981 1.00 94.69 105 ARG A CA 1
ATOM 870 C C . ARG A 1 105 ? 14.502 12.586 6.918 1.00 94.69 105 ARG A C 1
ATOM 872 O O . ARG A 1 105 ? 13.554 12.496 7.691 1.00 94.69 105 ARG A O 1
ATOM 879 N N . ALA A 1 106 ? 15.189 13.720 6.782 1.00 95.12 106 ALA A N 1
ATOM 880 C CA . ALA A 1 106 ? 14.965 14.901 7.627 1.00 95.12 106 ALA A CA 1
ATOM 881 C C . ALA A 1 106 ? 13.484 15.341 7.725 1.00 95.12 106 ALA A C 1
ATOM 883 O O . ALA A 1 106 ? 13.037 15.807 8.768 1.00 95.12 106 ALA A O 1
ATOM 884 N N . VAL A 1 107 ? 12.683 15.150 6.666 1.00 92.38 107 VAL A N 1
ATOM 885 C CA . VAL A 1 107 ? 11.234 15.438 6.683 1.00 92.38 107 VAL A CA 1
ATOM 886 C C . VAL A 1 107 ? 10.454 14.616 7.720 1.00 92.38 107 VAL A C 1
ATOM 888 O O . VAL A 1 107 ? 9.445 15.095 8.234 1.00 92.38 107 VAL A O 1
ATOM 891 N N . CYS A 1 108 ? 10.926 13.414 8.052 1.00 96.12 108 CYS A N 1
ATOM 892 C CA . CYS A 1 108 ? 10.294 12.497 8.999 1.00 96.12 108 CYS A CA 1
ATOM 893 C C . CYS A 1 108 ? 10.358 13.019 10.436 1.00 96.12 108 CYS A C 1
ATOM 895 O O . CYS A 1 108 ? 9.476 12.700 11.226 1.00 96.12 108 CYS A O 1
ATOM 897 N N . HIS A 1 109 ? 11.344 13.866 10.732 1.00 95.69 109 HIS A N 1
ATOM 898 C CA . HIS A 1 109 ? 11.600 14.412 12.064 1.00 95.69 109 HIS A CA 1
ATOM 899 C C . HIS A 1 109 ? 11.125 15.861 12.226 1.00 95.69 109 HIS A C 1
ATOM 901 O O . HIS A 1 109 ? 11.358 16.507 13.241 1.00 95.69 109 HIS A O 1
ATOM 907 N N . LYS A 1 110 ? 10.404 16.396 11.233 1.00 93.75 110 LYS A N 1
ATOM 908 C CA . LYS A 1 110 ? 9.809 17.734 11.332 1.00 93.75 110 LYS A CA 1
ATOM 909 C C . LYS A 1 110 ? 8.667 17.778 12.353 1.00 93.75 110 LYS A C 1
ATOM 911 O O . LYS A 1 110 ? 8.014 16.771 12.631 1.00 93.75 110 LYS A O 1
ATOM 916 N N . TYR A 1 111 ? 8.357 18.993 12.807 1.00 91.81 111 TYR A N 1
ATOM 917 C CA . TYR A 1 111 ? 7.216 19.296 13.682 1.00 91.81 111 TYR A CA 1
ATOM 918 C C . TYR A 1 111 ? 7.289 18.583 15.045 1.00 91.81 111 TYR A C 1
ATOM 920 O O . TYR A 1 111 ? 6.295 18.029 15.506 1.00 91.81 111 TYR A O 1
ATOM 928 N N . GLY A 1 112 ? 8.477 18.568 15.662 1.00 91.56 112 GLY A N 1
ATOM 929 C CA . GLY A 1 112 ? 8.699 17.987 16.993 1.00 91.56 112 GLY A CA 1
ATOM 930 C C . GLY A 1 112 ? 8.745 16.457 17.022 1.00 91.56 112 GLY A C 1
ATOM 931 O O . GLY A 1 112 ? 8.489 15.856 18.060 1.00 91.56 112 GLY A O 1
ATOM 932 N N . ASN A 1 113 ? 9.034 15.807 15.888 1.00 92.50 113 ASN A N 1
ATOM 933 C CA . ASN A 1 113 ? 9.190 14.352 15.806 1.00 92.50 113 ASN A CA 1
ATOM 934 C C . ASN A 1 113 ? 10.676 13.954 15.832 1.00 92.50 113 ASN A C 1
ATOM 936 O O . ASN A 1 113 ? 11.129 13.156 15.018 1.00 92.50 113 ASN A O 1
ATOM 940 N N . ASP A 1 114 ? 11.452 14.499 16.768 1.00 92.06 114 ASP A N 1
ATOM 941 C CA . ASP A 1 114 ? 12.912 14.310 16.789 1.00 92.06 114 ASP A CA 1
ATOM 942 C C . ASP A 1 114 ? 13.309 12.842 17.019 1.00 92.06 114 ASP A C 1
ATOM 944 O O . ASP A 1 114 ? 14.223 12.331 16.380 1.00 92.06 114 ASP A O 1
ATOM 948 N N . ASN A 1 115 ? 12.546 12.129 17.854 1.00 93.75 115 ASN A N 1
ATOM 949 C CA . ASN A 1 115 ? 12.854 10.753 18.263 1.00 93.75 115 ASN A CA 1
ATOM 950 C C . ASN A 1 115 ? 11.985 9.682 17.582 1.00 93.75 115 ASN A C 1
ATOM 952 O O . ASN A 1 115 ? 12.038 8.515 17.963 1.00 93.75 115 ASN A O 1
ATOM 956 N N . ARG A 1 116 ? 11.140 10.050 16.610 1.00 94.31 116 ARG A N 1
ATOM 957 C CA . ARG A 1 116 ? 10.269 9.093 15.904 1.00 94.31 116 ARG A CA 1
ATOM 958 C C . ARG A 1 116 ? 9.977 9.530 14.477 1.00 94.31 116 ARG A C 1
ATOM 960 O O . ARG A 1 116 ? 9.955 10.719 14.187 1.00 94.31 116 ARG A O 1
ATOM 967 N N . CYS A 1 117 ? 9.674 8.589 13.588 1.00 96.44 117 CYS A N 1
ATOM 968 C CA . CYS A 1 117 ? 9.177 8.952 12.266 1.00 96.44 117 CYS A CA 1
ATOM 969 C C . CYS A 1 117 ? 7.742 9.486 12.380 1.00 96.44 117 CYS A C 1
ATOM 971 O O . CYS A 1 117 ? 6.840 8.771 12.818 1.00 96.44 117 CYS A O 1
ATOM 973 N N . ARG A 1 118 ? 7.491 10.726 11.939 1.00 95.12 118 ARG A N 1
ATOM 974 C CA . ARG A 1 118 ? 6.135 11.309 11.932 1.00 95.12 118 ARG A CA 1
ATOM 975 C C . ARG A 1 118 ? 5.135 10.539 11.059 1.00 95.12 118 ARG A C 1
ATOM 977 O O . ARG A 1 118 ? 3.935 10.715 11.216 1.00 95.12 118 ARG A O 1
ATOM 984 N N . PHE A 1 119 ? 5.636 9.751 10.106 1.00 93.00 119 PHE A N 1
ATOM 985 C CA . PHE A 1 119 ? 4.837 8.887 9.234 1.00 93.00 119 PHE A CA 1
ATOM 986 C C . PHE A 1 119 ? 4.600 7.499 9.847 1.00 93.00 119 PHE A C 1
ATOM 988 O O . PHE A 1 119 ? 4.044 6.633 9.186 1.00 93.00 119 PHE A O 1
ATOM 995 N N . LEU A 1 120 ? 4.995 7.304 11.112 1.00 93.69 120 LEU A N 1
ATOM 996 C CA . LEU A 1 120 ? 4.754 6.095 11.901 1.00 93.69 120 LEU A CA 1
ATOM 997 C C . LEU A 1 120 ? 5.437 4.842 11.337 1.00 93.69 120 LEU A C 1
ATOM 999 O O . LEU A 1 120 ? 4.899 3.744 11.436 1.00 93.69 120 LEU A O 1
ATOM 1003 N N . PHE A 1 121 ? 6.625 5.025 10.759 1.00 96.00 121 PHE A N 1
ATOM 1004 C CA . PHE A 1 121 ? 7.535 3.937 10.417 1.00 96.00 121 PHE A CA 1
ATOM 1005 C C . PHE A 1 121 ? 8.512 3.639 11.574 1.00 96.00 121 PHE A C 1
ATOM 1007 O O . PHE A 1 121 ? 8.957 4.586 12.237 1.00 96.00 121 PHE A O 1
ATOM 1014 N N . PRO A 1 122 ? 8.914 2.371 11.776 1.00 96.56 122 PRO A N 1
ATOM 1015 C CA . PRO A 1 122 ? 8.346 1.177 11.145 1.00 96.56 122 PRO A CA 1
ATOM 1016 C C . PRO A 1 122 ? 6.888 0.961 11.581 1.00 96.56 122 PRO A C 1
ATOM 1018 O O . PRO A 1 122 ? 6.519 1.275 12.711 1.00 96.56 122 PRO A O 1
ATOM 1021 N N . HIS A 1 123 ? 6.063 0.464 10.665 1.00 94.75 123 HIS A N 1
ATOM 1022 C CA . HIS A 1 123 ? 4.691 0.074 10.961 1.00 94.75 123 HIS A CA 1
ATOM 1023 C C . HIS A 1 123 ? 4.655 -1.154 11.881 1.00 94.75 123 HIS A C 1
ATOM 1025 O O . HIS A 1 123 ? 5.608 -1.928 11.947 1.00 94.75 123 HIS A O 1
ATOM 1031 N N . GLU A 1 124 ? 3.553 -1.340 12.602 1.00 93.88 124 GLU A N 1
ATOM 1032 C CA . GLU A 1 124 ? 3.339 -2.555 13.389 1.00 93.88 124 GLU A CA 1
ATOM 1033 C C . GLU A 1 124 ? 3.128 -3.748 12.451 1.00 93.88 124 GLU A C 1
ATOM 1035 O O . GLU A 1 124 ? 2.280 -3.692 11.559 1.00 93.88 124 GLU A O 1
ATOM 1040 N N . THR A 1 125 ? 3.901 -4.817 12.638 1.00 95.81 125 THR A N 1
ATOM 1041 C CA . THR A 1 125 ? 3.756 -6.062 11.875 1.00 95.81 125 THR A CA 1
ATOM 1042 C C . THR A 1 125 ? 2.544 -6.850 12.352 1.00 95.81 125 THR A C 1
ATOM 1044 O O . THR A 1 125 ? 2.333 -7.017 13.551 1.00 95.81 125 THR A O 1
ATOM 1047 N N . VAL A 1 126 ? 1.778 -7.384 11.405 1.00 95.38 126 VAL A N 1
ATOM 1048 C CA . VAL A 1 126 ? 0.565 -8.167 11.649 1.00 95.38 126 VAL A CA 1
ATOM 1049 C C . VAL A 1 126 ? 0.660 -9.438 10.815 1.00 95.38 126 VAL A C 1
ATOM 1051 O O . VAL A 1 126 ? 0.609 -9.366 9.589 1.00 95.38 126 VAL A O 1
ATOM 1054 N N . GLU A 1 127 ? 0.781 -10.590 11.478 1.00 94.31 127 GLU A N 1
ATOM 1055 C CA . GLU A 1 127 ? 0.984 -11.906 10.839 1.00 94.31 127 GLU A CA 1
ATOM 1056 C C . GLU A 1 127 ? -0.195 -12.357 9.968 1.00 94.31 127 GLU A C 1
ATOM 1058 O O . GLU A 1 127 ? -0.014 -13.022 8.947 1.00 94.31 127 GLU A O 1
ATOM 1063 N N . ALA A 1 128 ? -1.415 -11.994 10.362 1.00 95.31 128 ALA A N 1
ATOM 1064 C CA . ALA A 1 128 ? -2.635 -12.269 9.619 1.00 95.31 128 ALA A CA 1
ATOM 1065 C C . ALA A 1 128 ? -3.689 -11.213 9.944 1.00 95.31 128 ALA A C 1
ATOM 1067 O O . ALA A 1 128 ? -3.797 -10.783 11.094 1.00 95.31 128 ALA A O 1
ATOM 1068 N N . SER A 1 129 ? -4.486 -10.819 8.949 1.00 95.88 129 SER A N 1
ATOM 1069 C CA . SER A 1 129 ? -5.573 -9.869 9.173 1.00 95.88 129 SER A CA 1
ATOM 1070 C C . SER A 1 129 ? -6.566 -10.391 10.211 1.00 95.88 129 SER A C 1
ATOM 1072 O O . SER A 1 129 ? -6.984 -11.553 10.166 1.00 95.88 129 SER A O 1
ATOM 1074 N N . TYR A 1 130 ? -6.975 -9.526 11.134 1.00 96.31 130 TYR A N 1
ATOM 1075 C CA . TYR A 1 130 ? -7.893 -9.885 12.206 1.00 96.31 130 TYR A CA 1
ATOM 1076 C C . TYR A 1 130 ? -8.820 -8.730 12.577 1.00 96.31 130 TYR A C 1
ATOM 1078 O O . TYR A 1 130 ? -8.579 -7.559 12.280 1.00 96.31 130 TYR A O 1
ATOM 1086 N N . PHE A 1 131 ? -9.921 -9.092 13.228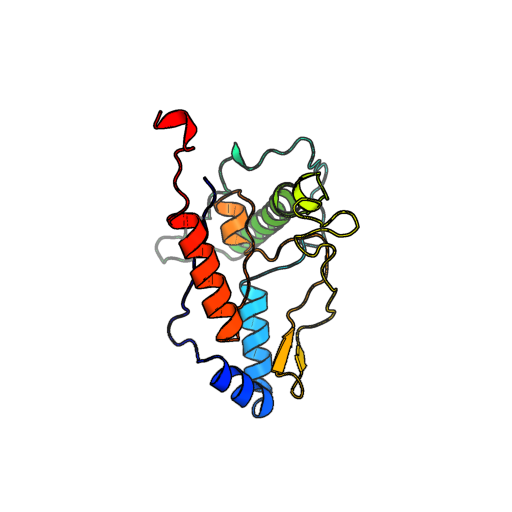 1.00 96.69 131 PHE A N 1
ATOM 1087 C CA . PHE A 1 131 ? -10.851 -8.145 13.822 1.00 96.69 131 PHE A CA 1
ATOM 1088 C C . PHE A 1 131 ? -10.862 -8.344 15.333 1.00 96.69 131 PHE A C 1
ATOM 1090 O O . PHE A 1 131 ? -11.121 -9.457 15.794 1.00 96.69 131 PHE A O 1
ATOM 1097 N N . ASP A 1 132 ? -10.598 -7.275 16.079 1.00 95.31 132 ASP A N 1
ATOM 1098 C CA . ASP A 1 132 ? -10.735 -7.243 17.531 1.00 95.31 132 ASP A CA 1
ATOM 1099 C C . ASP A 1 132 ? -12.151 -6.763 17.914 1.00 95.31 132 ASP A C 1
ATOM 1101 O O . ASP A 1 132 ? -12.491 -5.594 17.689 1.00 95.31 132 ASP A O 1
ATOM 1105 N N . PRO A 1 133 ? -12.998 -7.634 18.496 1.00 94.44 133 PRO A N 1
ATOM 1106 C CA . PRO A 1 133 ? -14.371 -7.293 18.847 1.00 94.44 133 PRO A CA 1
ATOM 1107 C C . PRO A 1 133 ? -14.501 -6.321 20.028 1.00 94.44 133 PRO A C 1
ATOM 11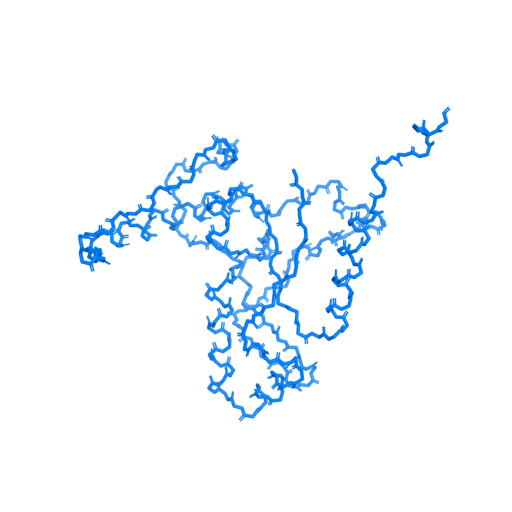09 O O . PRO A 1 133 ? -15.566 -5.697 20.146 1.00 94.44 133 PRO A O 1
ATOM 1112 N N . GLU A 1 134 ? -13.473 -6.186 20.875 1.00 94.44 134 GLU A N 1
ATOM 1113 C CA . GLU A 1 134 ? -13.486 -5.290 22.038 1.00 94.44 134 GLU A CA 1
ATOM 1114 C C . GLU A 1 134 ? -13.276 -3.839 21.603 1.00 94.44 134 GLU A C 1
ATOM 1116 O O . GLU A 1 134 ? -14.073 -2.959 21.936 1.00 94.44 134 GLU A O 1
ATOM 1121 N N . SER A 1 135 ? -12.253 -3.594 20.780 1.00 92.56 135 SER A N 1
ATOM 1122 C CA . SER A 1 135 ? -11.932 -2.253 20.279 1.00 92.56 135 SER A CA 1
ATOM 1123 C C . SER A 1 135 ? -12.618 -1.889 18.953 1.00 92.56 135 SER A C 1
ATOM 1125 O O . SER A 1 135 ? -12.623 -0.721 18.562 1.00 92.56 135 SER A O 1
ATOM 1127 N N . ASN A 1 136 ? -13.230 -2.861 18.264 1.00 92.69 136 ASN A N 1
ATOM 1128 C CA . ASN A 1 136 ? -13.628 -2.784 16.850 1.00 92.69 136 ASN A CA 1
ATOM 1129 C C . ASN A 1 136 ? -12.455 -2.489 15.898 1.00 92.69 136 ASN A C 1
ATOM 1131 O O . ASN A 1 136 ? -12.651 -1.890 14.839 1.00 92.69 136 ASN A O 1
ATOM 1135 N N . THR A 1 137 ? -11.235 -2.885 16.264 1.00 91.69 137 THR A N 1
ATOM 1136 C CA . THR A 1 137 ? -10.069 -2.701 15.398 1.00 91.69 137 THR A CA 1
ATOM 1137 C C . THR A 1 137 ? -10.093 -3.718 14.268 1.00 91.69 137 THR A C 1
ATOM 1139 O O . THR A 1 137 ? -10.196 -4.921 14.493 1.00 91.69 137 THR A O 1
ATOM 1142 N N . VAL A 1 138 ? -9.975 -3.225 13.039 1.00 93.69 138 VAL A N 1
ATOM 1143 C CA . VAL A 1 138 ? -9.789 -4.036 11.834 1.00 93.69 138 VAL A CA 1
ATOM 1144 C C . VAL A 1 138 ? -8.324 -3.902 11.434 1.00 93.69 138 VAL A C 1
ATOM 1146 O O . VAL A 1 138 ? -7.928 -2.888 10.859 1.00 93.69 138 VAL A O 1
ATOM 1149 N N . ALA A 1 139 ? -7.518 -4.903 11.775 1.00 93.75 139 ALA A N 1
ATOM 1150 C CA . ALA A 1 139 ? -6.098 -4.941 11.456 1.00 93.75 139 ALA A CA 1
ATOM 1151 C C . ALA A 1 139 ? -5.885 -5.745 10.170 1.00 93.75 139 ALA A C 1
ATOM 1153 O O . ALA A 1 139 ? -6.340 -6.883 10.057 1.00 93.75 139 ALA A O 1
ATOM 1154 N N . LEU A 1 140 ? -5.207 -5.141 9.194 1.00 94.25 140 LEU A N 1
ATOM 1155 C CA . LEU A 1 140 ? -4.811 -5.813 7.958 1.00 94.25 140 LEU A CA 1
ATOM 1156 C C . LEU A 1 140 ? -3.407 -6.400 8.107 1.00 94.25 140 LEU A C 1
ATOM 1158 O O . LEU A 1 140 ? -2.576 -5.844 8.824 1.00 94.25 140 LEU A O 1
ATOM 1162 N N . LEU A 1 141 ? -3.154 -7.489 7.386 1.00 94.62 141 LEU A N 1
ATOM 1163 C CA . LEU A 1 141 ? -1.847 -8.114 7.238 1.00 94.62 141 LEU A CA 1
ATOM 1164 C C . LEU A 1 141 ? -0.767 -7.065 6.920 1.00 94.62 141 LEU A C 1
ATOM 1166 O O . LEU A 1 141 ? -0.914 -6.249 6.007 1.00 94.62 141 LEU A O 1
ATOM 1170 N N . CYS A 1 142 ? 0.342 -7.137 7.651 1.00 95.50 142 CYS A N 1
ATOM 1171 C CA . CYS A 1 142 ? 1.498 -6.261 7.510 1.00 95.50 142 CYS A CA 1
ATOM 1172 C C . CYS A 1 142 ? 2.764 -7.098 7.720 1.00 95.50 142 CYS A C 1
ATOM 1174 O O . CYS A 1 142 ? 3.095 -7.447 8.852 1.00 95.50 142 CYS A O 1
ATOM 1176 N N . ARG A 1 143 ? 3.452 -7.450 6.625 1.00 95.00 143 ARG A N 1
ATOM 1177 C CA . ARG A 1 143 ? 4.651 -8.311 6.669 1.00 95.00 143 ARG A CA 1
ATOM 1178 C C . ARG A 1 143 ? 5.964 -7.536 6.605 1.00 95.00 143 ARG A C 1
ATOM 1180 O O . ARG A 1 143 ? 6.911 -7.914 7.280 1.00 95.00 143 ARG A O 1
ATOM 1187 N N . ASP A 1 144 ? 6.032 -6.462 5.817 1.00 96.38 144 ASP A N 1
ATOM 1188 C CA . ASP A 1 144 ? 7.210 -5.589 5.764 1.00 96.38 144 ASP A CA 1
ATOM 1189 C C . ASP A 1 144 ? 6.867 -4.231 6.384 1.00 96.38 144 ASP A C 1
ATOM 1191 O O . ASP A 1 144 ? 6.217 -3.424 5.724 1.00 96.38 144 ASP A O 1
ATOM 1195 N N . PRO A 1 145 ? 7.312 -3.923 7.614 1.00 96.75 145 PRO A N 1
ATOM 1196 C CA . PRO A 1 145 ? 6.928 -2.706 8.325 1.00 96.75 145 PRO A CA 1
ATOM 1197 C C . PRO A 1 145 ? 7.500 -1.418 7.708 1.00 96.75 145 PRO A C 1
ATOM 1199 O O . PRO A 1 145 ? 7.267 -0.329 8.232 1.00 96.75 145 PRO A O 1
ATOM 1202 N N . THR A 1 146 ? 8.285 -1.518 6.633 1.00 97.31 146 THR A N 1
ATOM 1203 C CA . THR A 1 146 ? 8.945 -0.389 5.967 1.00 97.31 146 THR A CA 1
ATOM 1204 C C . THR A 1 146 ? 8.379 -0.070 4.586 1.00 97.31 146 THR A C 1
ATOM 1206 O O . THR A 1 146 ? 8.895 0.819 3.919 1.00 97.31 146 THR A O 1
ATOM 1209 N N . ILE A 1 147 ? 7.318 -0.745 4.152 1.00 97.06 147 ILE A N 1
ATOM 1210 C CA . ILE A 1 147 ? 6.650 -0.511 2.865 1.00 97.06 147 ILE A CA 1
ATOM 1211 C C . ILE A 1 147 ? 5.326 0.222 3.122 1.00 97.06 147 ILE A C 1
ATOM 1213 O O . ILE A 1 147 ? 4.652 -0.084 4.091 1.00 97.06 147 ILE A O 1
ATOM 1217 N N . ASN A 1 148 ? 4.945 1.213 2.307 1.00 96.44 148 ASN A N 1
ATOM 1218 C CA . ASN A 1 148 ? 3.593 1.798 2.413 1.00 96.44 148 ASN A CA 1
ATOM 1219 C C . ASN A 1 148 ? 2.518 0.754 2.074 1.00 96.44 148 ASN A C 1
ATOM 1221 O O . ASN A 1 148 ? 2.790 -0.200 1.350 1.00 96.44 148 ASN A O 1
ATOM 1225 N N . TRP A 1 149 ? 1.263 0.979 2.470 1.00 95.50 149 TRP A N 1
ATOM 1226 C CA . TRP A 1 149 ? 0.166 0.206 1.886 1.00 95.50 149 TRP A CA 1
ATOM 1227 C C . TRP A 1 149 ? -0.053 0.666 0.444 1.00 95.50 149 TRP A C 1
ATOM 1229 O O . TRP A 1 149 ? -0.350 1.835 0.208 1.00 95.50 149 TRP A O 1
ATOM 1239 N N . PHE A 1 150 ? 0.074 -0.224 -0.531 1.00 96.75 150 PHE A N 1
ATOM 1240 C CA . PHE A 1 150 ? -0.003 0.140 -1.945 1.00 96.75 150 PHE A CA 1
ATOM 1241 C C . PHE A 1 150 ? -0.901 -0.813 -2.730 1.00 96.75 150 PHE A C 1
ATOM 1243 O O . PHE A 1 150 ? -1.037 -1.987 -2.399 1.00 96.75 150 PHE A O 1
ATOM 1250 N N . ASN A 1 151 ? -1.495 -0.318 -3.811 1.00 96.88 151 ASN A N 1
ATOM 1251 C CA . ASN A 1 151 ? -2.156 -1.156 -4.799 1.00 96.88 151 ASN A CA 1
ATOM 1252 C C . ASN A 1 151 ? -1.142 -1.507 -5.902 1.00 96.88 151 ASN A C 1
ATOM 1254 O O . ASN A 1 151 ? -0.522 -0.595 -6.461 1.00 96.88 151 ASN A O 1
ATOM 1258 N N . PRO A 1 152 ? -0.965 -2.795 -6.241 1.00 96.88 152 PRO A N 1
ATOM 1259 C CA . PRO A 1 152 ? 0.056 -3.223 -7.197 1.00 96.88 152 PRO A CA 1
ATOM 1260 C C . PRO A 1 152 ? -0.152 -2.634 -8.596 1.00 96.88 152 PRO A C 1
ATOM 1262 O O . PRO A 1 152 ? 0.814 -2.236 -9.242 1.00 96.88 152 PRO A O 1
ATOM 1265 N N . TYR A 1 153 ? -1.399 -2.501 -9.050 1.00 96.50 153 TYR A N 1
ATOM 1266 C CA . TYR A 1 153 ? -1.701 -1.946 -10.368 1.00 96.50 153 TYR A CA 1
ATOM 1267 C C . TYR A 1 153 ? -1.441 -0.441 -10.416 1.00 96.50 153 TYR A C 1
ATOM 1269 O O . TYR A 1 153 ? -0.775 0.033 -11.332 1.00 96.50 153 TYR A O 1
ATOM 1277 N N . ILE A 1 154 ? -1.886 0.314 -9.406 1.00 95.94 154 ILE A N 1
ATOM 1278 C CA . ILE A 1 154 ? -1.572 1.750 -9.314 1.00 95.94 154 ILE A CA 1
ATOM 1279 C C . ILE A 1 154 ? -0.053 1.948 -9.266 1.00 95.94 154 ILE A C 1
ATOM 1281 O O . ILE A 1 154 ? 0.472 2.844 -9.920 1.00 95.94 154 ILE A O 1
ATOM 1285 N N . LEU A 1 155 ? 0.674 1.096 -8.540 1.00 97.69 155 LEU A N 1
ATOM 1286 C CA . LEU A 1 155 ? 2.128 1.198 -8.435 1.00 97.69 155 LEU A CA 1
ATOM 1287 C C . LEU A 1 155 ? 2.805 1.013 -9.796 1.00 97.69 155 LEU A C 1
ATOM 1289 O O . LEU A 1 155 ? 3.583 1.874 -10.204 1.00 97.69 155 LEU A O 1
ATOM 1293 N N . VAL A 1 156 ? 2.494 -0.084 -10.490 1.00 97.69 156 VAL A N 1
ATOM 1294 C CA . VAL A 1 156 ? 3.123 -0.434 -11.770 1.00 97.69 156 VAL A CA 1
ATOM 1295 C C . VAL A 1 156 ? 2.737 0.554 -12.867 1.00 97.69 156 VAL A C 1
ATOM 1297 O O . VAL A 1 156 ? 3.608 1.044 -13.577 1.00 97.69 156 VAL A O 1
ATOM 1300 N N . PHE A 1 157 ? 1.455 0.902 -12.990 1.00 97.12 157 PHE A N 1
ATOM 1301 C C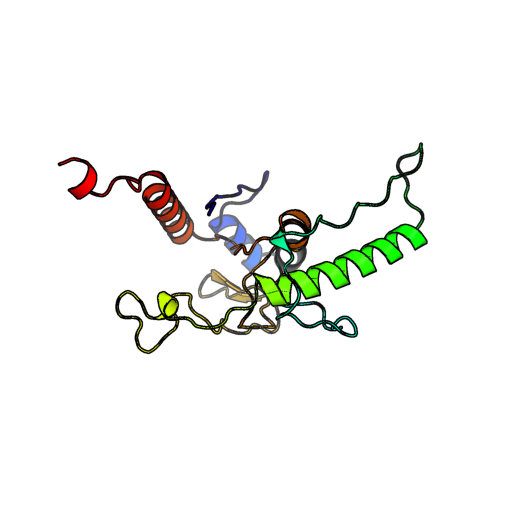A . PHE A 1 157 ? 0.985 1.725 -14.106 1.00 97.12 157 PHE A CA 1
ATOM 1302 C C . PHE A 1 157 ? 1.162 3.223 -13.884 1.00 97.12 157 PHE A C 1
ATOM 1304 O O . PHE A 1 157 ? 1.372 3.955 -14.849 1.00 97.12 157 PHE A O 1
ATOM 1311 N N . CYS A 1 158 ? 1.113 3.699 -12.637 1.00 95.38 158 CYS A N 1
ATOM 1312 C CA . CYS A 1 158 ? 1.399 5.102 -12.360 1.00 95.38 158 CYS A CA 1
ATOM 1313 C C . CYS A 1 158 ? 2.884 5.356 -12.107 1.00 95.38 158 CYS A C 1
ATOM 1315 O O . CYS A 1 158 ? 3.291 6.502 -12.245 1.00 95.38 158 CYS A O 1
ATOM 1317 N N . ARG A 1 159 ? 3.693 4.352 -11.730 1.00 96.50 159 ARG A N 1
ATOM 1318 C CA . ARG A 1 159 ? 5.133 4.493 -11.418 1.00 96.50 159 ARG A CA 1
ATOM 1319 C C . ARG A 1 159 ? 5.436 5.532 -10.321 1.00 96.50 159 ARG A C 1
ATOM 1321 O O . ARG A 1 159 ? 6.496 6.153 -10.305 1.00 96.50 159 ARG A O 1
ATOM 1328 N N . HIS A 1 160 ? 4.506 5.747 -9.387 1.00 94.75 160 HIS A N 1
ATOM 1329 C CA . HIS A 1 160 ? 4.642 6.710 -8.286 1.00 94.75 160 HIS A CA 1
ATOM 1330 C C . HIS A 1 160 ? 4.332 6.074 -6.927 1.00 94.75 160 HIS A C 1
ATOM 1332 O O . HIS A 1 160 ? 3.518 5.152 -6.816 1.00 94.75 160 HIS A O 1
ATOM 1338 N N . ASN A 1 161 ? 4.961 6.612 -5.878 1.00 95.00 161 ASN A N 1
ATOM 1339 C CA . ASN A 1 161 ? 4.638 6.237 -4.508 1.00 95.00 161 ASN A CA 1
ATOM 1340 C C . ASN A 1 161 ? 3.206 6.668 -4.166 1.00 95.00 161 ASN A C 1
ATOM 1342 O O . ASN A 1 161 ? 2.740 7.726 -4.592 1.00 95.00 161 ASN A O 1
ATOM 1346 N N . HIS A 1 162 ? 2.529 5.863 -3.362 1.00 94.88 162 HIS A N 1
ATOM 1347 C CA . HIS A 1 162 ? 1.196 6.148 -2.845 1.00 94.88 162 HIS A CA 1
ATOM 1348 C C . HIS A 1 162 ? 0.943 5.302 -1.597 1.00 94.88 162 HIS A C 1
ATOM 1350 O O . HIS A 1 162 ? 1.537 4.236 -1.454 1.00 94.88 162 HIS A O 1
ATOM 1356 N N . ASP A 1 163 ? 0.059 5.780 -0.725 1.00 93.31 163 ASP A N 1
ATOM 1357 C CA . ASP A 1 163 ? -0.354 5.092 0.499 1.00 93.31 163 ASP A CA 1
ATOM 1358 C C . ASP A 1 163 ? -1.883 4.952 0.504 1.00 93.31 163 ASP A C 1
ATOM 1360 O O . ASP A 1 163 ? -2.603 5.952 0.436 1.00 93.31 163 ASP A O 1
ATOM 1364 N N . ILE A 1 164 ? -2.385 3.717 0.532 1.00 91.94 164 ILE A N 1
ATOM 1365 C CA . ILE A 1 164 ? -3.815 3.387 0.495 1.00 91.94 164 ILE A CA 1
ATOM 1366 C C . ILE A 1 164 ? -4.240 2.845 1.849 1.00 91.94 164 ILE A C 1
ATOM 1368 O O . ILE A 1 164 ? -3.773 1.806 2.306 1.00 91.94 164 ILE A O 1
ATOM 1372 N N . ARG A 1 165 ? -5.205 3.520 2.473 1.00 89.19 165 ARG A N 1
ATOM 1373 C CA . ARG A 1 165 ? -5.707 3.164 3.801 1.00 89.19 165 ARG A CA 1
ATOM 1374 C C . ARG A 1 165 ? -7.193 2.860 3.762 1.00 89.19 165 ARG A C 1
ATOM 1376 O O . ARG A 1 165 ? -7.976 3.605 3.177 1.00 89.19 165 ARG A O 1
ATOM 1383 N N . CYS A 1 166 ? -7.585 1.790 4.445 1.00 89.31 166 CYS A N 1
ATOM 1384 C CA . CYS A 1 166 ? -8.988 1.512 4.709 1.00 89.31 166 CYS A CA 1
ATOM 1385 C C . CYS A 1 166 ? -9.493 2.412 5.849 1.00 89.31 166 CYS A C 1
ATOM 1387 O O . CYS A 1 166 ? -8.905 2.443 6.931 1.00 89.31 166 CYS A O 1
ATOM 1389 N N . ILE A 1 167 ? -10.578 3.152 5.614 1.00 89.56 167 ILE A N 1
ATOM 1390 C CA . ILE A 1 167 ? -11.164 4.075 6.591 1.00 89.56 167 ILE A CA 1
ATOM 1391 C C . ILE A 1 167 ? -12.450 3.463 7.151 1.00 89.56 167 ILE A C 1
ATOM 1393 O O . ILE A 1 167 ? -13.493 3.498 6.506 1.00 89.56 167 ILE A O 1
ATOM 1397 N N . LEU A 1 168 ? -12.383 2.947 8.381 1.00 88.56 168 LEU A N 1
ATOM 1398 C CA . LEU A 1 168 ? -13.500 2.260 9.053 1.00 88.56 168 LEU A CA 1
ATOM 1399 C C . LEU A 1 168 ? -13.961 2.969 10.324 1.00 88.56 168 LEU A C 1
ATOM 1401 O O . LEU A 1 168 ? -14.464 2.369 11.269 1.00 88.56 168 LEU A O 1
ATOM 1405 N N . SER A 1 169 ? -13.821 4.290 10.361 1.00 87.56 169 SER A N 1
ATOM 1406 C CA . SER A 1 169 ? -14.468 5.085 11.396 1.00 87.56 169 SER A CA 1
ATOM 1407 C C . SER A 1 169 ? -14.857 6.455 10.865 1.00 87.56 169 SER A C 1
ATOM 1409 O O . SER A 1 169 ? -14.149 7.049 10.048 1.00 87.56 169 SER A O 1
ATOM 1411 N N . GLY A 1 170 ? -15.964 6.998 11.377 1.00 85.25 170 GLY A N 1
ATOM 1412 C CA . GLY A 1 170 ? -16.377 8.363 11.052 1.00 85.25 170 GLY A CA 1
ATOM 1413 C C . GLY A 1 170 ? -15.345 9.409 11.490 1.00 85.25 170 GLY A C 1
ATOM 1414 O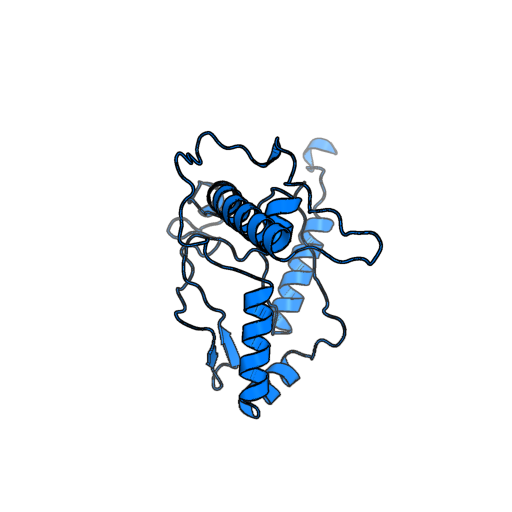 O . GLY A 1 170 ? -15.205 10.440 10.839 1.00 85.25 170 GLY A O 1
ATOM 1415 N N . LYS A 1 171 ? -14.577 9.138 12.556 1.00 87.38 171 LYS A N 1
ATOM 1416 C CA . LYS A 1 171 ? -13.489 10.016 13.015 1.00 87.38 171 LYS A CA 1
ATOM 1417 C C . LYS A 1 171 ? -12.343 10.049 12.002 1.00 87.38 171 LYS A C 1
ATOM 1419 O O . LYS A 1 171 ? -11.913 11.134 11.624 1.00 87.38 171 LYS A O 1
ATOM 1424 N N . SER A 1 172 ? -11.894 8.884 11.536 1.00 87.56 172 SER A N 1
ATOM 1425 C CA . SER A 1 172 ? -10.841 8.766 10.520 1.00 87.56 172 SER A CA 1
ATOM 1426 C C . SER A 1 172 ? -11.287 9.355 9.180 1.00 87.56 172 SER A C 1
ATOM 1428 O O . SER A 1 172 ? -10.513 10.064 8.547 1.00 87.56 172 SER A O 1
ATOM 1430 N N . ALA A 1 173 ? -12.549 9.143 8.788 1.00 87.25 173 ALA A N 1
ATOM 1431 C CA . ALA A 1 173 ? -13.117 9.733 7.575 1.00 87.25 173 ALA A CA 1
ATOM 1432 C C . ALA A 1 173 ? -13.118 11.264 7.637 1.00 87.25 173 ALA A C 1
ATOM 1434 O O . ALA A 1 173 ? -12.591 11.912 6.738 1.00 87.25 173 ALA A O 1
ATOM 1435 N N . LYS A 1 174 ? -13.620 11.849 8.733 1.00 89.06 174 LYS A N 1
ATOM 1436 C CA . LYS A 1 174 ? -13.586 13.306 8.939 1.00 89.06 174 LYS A CA 1
ATOM 1437 C C . LYS A 1 174 ? -12.158 13.846 8.936 1.00 89.06 174 LYS A C 1
ATOM 1439 O O . LYS A 1 174 ? -11.903 14.850 8.285 1.00 89.06 174 LYS A O 1
ATOM 1444 N N . ALA A 1 175 ? -11.229 13.179 9.623 1.00 89.75 175 ALA A N 1
ATOM 1445 C CA . ALA A 1 175 ? -9.826 13.589 9.645 1.00 89.75 175 ALA A CA 1
ATOM 1446 C C . ALA A 1 175 ? -9.205 13.593 8.238 1.00 89.75 175 ALA A C 1
ATOM 1448 O O . ALA A 1 175 ? -8.549 14.565 7.871 1.00 89.75 175 ALA A O 1
ATOM 1449 N N . ALA A 1 176 ? -9.464 12.558 7.432 1.00 89.62 176 ALA A N 1
ATOM 1450 C CA . ALA A 1 176 ? -9.014 12.502 6.044 1.00 89.62 176 ALA A CA 1
ATOM 1451 C C . ALA A 1 176 ? -9.644 13.617 5.194 1.00 89.62 176 ALA A C 1
ATOM 1453 O O . ALA A 1 176 ? -8.935 14.289 4.453 1.00 89.62 176 ALA A O 1
ATOM 1454 N N . MET A 1 177 ? -10.949 13.872 5.345 1.00 88.88 177 MET A N 1
ATOM 1455 C CA . MET A 1 177 ? -11.640 14.958 4.639 1.00 88.88 177 MET A CA 1
ATOM 1456 C C . MET A 1 177 ? -11.059 16.336 4.977 1.00 88.88 177 MET A C 1
ATOM 1458 O O . MET A 1 177 ? -10.793 17.116 4.064 1.00 88.88 177 MET A O 1
ATOM 1462 N N . PHE A 1 178 ? -10.830 16.633 6.261 1.00 89.31 178 PHE A N 1
ATOM 1463 C CA . PHE A 1 178 ? -10.202 17.891 6.675 1.00 89.31 178 PHE A CA 1
ATOM 1464 C C . PHE A 1 178 ? -8.780 18.007 6.137 1.00 89.31 178 PHE A C 1
ATOM 1466 O O . PHE A 1 178 ? -8.441 19.027 5.554 1.00 89.31 178 PHE A O 1
ATOM 1473 N N . TYR A 1 179 ? -7.982 16.943 6.244 1.00 87.69 179 TYR A N 1
ATOM 1474 C CA . TYR A 1 179 ? -6.617 16.935 5.726 1.00 87.69 179 TYR A CA 1
ATOM 1475 C C . TYR A 1 179 ? -6.556 17.197 4.214 1.00 87.69 179 TYR A C 1
ATOM 1477 O O . TYR A 1 179 ? -5.738 17.989 3.750 1.00 87.69 179 TYR A O 1
ATOM 1485 N N . ILE A 1 180 ? -7.440 16.557 3.443 1.00 89.12 180 ILE A N 1
ATOM 1486 C CA . ILE A 1 180 ? -7.549 16.769 1.995 1.00 89.12 180 ILE A CA 1
ATOM 1487 C C . ILE A 1 180 ? -7.993 18.201 1.700 1.00 89.12 180 ILE A C 1
ATOM 1489 O O . ILE A 1 180 ? -7.411 18.848 0.834 1.00 89.12 180 ILE A O 1
ATOM 1493 N N . THR A 1 181 ? -8.984 18.706 2.439 1.00 88.25 181 THR A N 1
ATOM 1494 C CA . THR A 1 181 ? -9.474 20.082 2.285 1.00 88.25 181 THR A CA 1
ATOM 1495 C C . THR A 1 181 ? -8.352 21.079 2.540 1.00 88.25 181 THR A C 1
ATOM 1497 O O . THR A 1 181 ? -8.074 21.881 1.659 1.00 88.25 181 THR A O 1
ATOM 1500 N N . ASP A 1 182 ? -7.637 20.959 3.662 1.00 85.94 182 ASP A N 1
ATOM 1501 C CA . ASP A 1 182 ? -6.494 21.811 4.008 1.00 85.94 182 ASP A CA 1
ATOM 1502 C C . ASP A 1 182 ? -5.409 21.791 2.928 1.00 85.94 182 ASP A C 1
ATOM 1504 O O . ASP A 1 182 ? -4.747 22.802 2.693 1.00 85.94 182 ASP A O 1
ATOM 1508 N N . TYR A 1 183 ? -5.208 20.641 2.274 1.00 85.06 183 TYR A N 1
ATOM 1509 C CA . TYR A 1 183 ? -4.247 20.507 1.184 1.00 85.06 183 TYR A CA 1
ATOM 1510 C C . TYR A 1 183 ? -4.720 21.207 -0.095 1.00 85.06 183 TYR A C 1
ATOM 1512 O O . TYR A 1 183 ? -3.926 21.890 -0.734 1.00 85.06 183 TYR A O 1
ATOM 1520 N N . ILE A 1 184 ? -6.003 21.072 -0.448 1.00 83.81 184 ILE A N 1
ATOM 1521 C CA . ILE A 1 184 ? -6.614 21.728 -1.615 1.00 83.81 184 ILE A CA 1
ATOM 1522 C C . ILE A 1 184 ? -6.680 23.245 -1.415 1.00 83.81 184 ILE A C 1
ATOM 1524 O O . ILE A 1 184 ? -6.384 24.005 -2.331 1.00 83.81 184 ILE A O 1
ATOM 1528 N N . THR A 1 185 ? -7.057 23.697 -0.219 1.00 85.38 185 THR A N 1
ATOM 1529 C CA . THR A 1 185 ? -7.186 25.121 0.112 1.00 85.38 185 THR A CA 1
ATOM 1530 C C . THR A 1 185 ? -5.856 25.761 0.486 1.00 85.38 185 THR A C 1
ATOM 1532 O O . THR A 1 185 ? -5.820 26.942 0.839 1.00 85.38 185 THR A O 1
ATOM 1535 N N . LYS A 1 186 ? -4.757 25.000 0.463 1.00 80.31 186 LYS A N 1
ATOM 1536 C CA . LYS A 1 186 ? -3.433 25.523 0.769 1.00 80.31 186 LYS A CA 1
ATOM 1537 C C . LYS A 1 186 ? -3.086 26.570 -0.283 1.00 80.31 186 LYS A C 1
ATOM 1539 O O . LYS A 1 186 ? -2.835 26.237 -1.434 1.00 80.31 186 LYS A O 1
ATOM 1544 N N . MET A 1 187 ? -3.102 27.842 0.108 1.00 61.00 187 MET A N 1
ATOM 1545 C CA . MET A 1 187 ? -2.745 28.927 -0.801 1.00 61.00 187 MET A CA 1
ATOM 1546 C C . MET A 1 187 ? -1.310 28.713 -1.298 1.00 61.00 187 MET A C 1
ATOM 1548 O O . MET A 1 187 ? -0.381 28.636 -0.493 1.00 61.00 187 MET A O 1
ATOM 1552 N N . ASP A 1 188 ? -1.135 28.628 -2.618 1.00 60.84 188 ASP A N 1
ATOM 1553 C CA . ASP A 1 188 ? 0.183 28.472 -3.251 1.00 60.84 188 ASP A CA 1
ATOM 1554 C C . ASP A 1 188 ? 1.060 29.728 -3.096 1.00 60.84 188 ASP A C 1
ATOM 1556 O O . ASP A 1 188 ? 2.284 29.670 -3.220 1.00 60.84 188 ASP A O 1
ATOM 1560 N N . MET A 1 189 ? 0.449 30.873 -2.777 1.00 53.12 189 MET A N 1
ATOM 1561 C CA . MET A 1 189 ? 1.147 32.140 -2.590 1.00 53.12 189 MET A CA 1
ATOM 1562 C C . MET A 1 189 ? 1.577 32.333 -1.139 1.00 53.12 189 MET A C 1
ATOM 1564 O O . MET A 1 189 ? 0.761 32.401 -0.216 1.00 53.12 189 MET A O 1
ATOM 1568 N N . LYS A 1 190 ? 2.883 32.506 -0.940 1.00 53.25 190 LYS A N 1
ATOM 1569 C CA . LYS A 1 190 ? 3.410 33.021 0.326 1.00 53.25 190 LYS A CA 1
ATOM 1570 C C . LYS A 1 190 ? 3.069 34.512 0.424 1.00 53.25 190 LYS A C 1
ATOM 1572 O O . LYS A 1 190 ? 3.138 35.225 -0.570 1.00 53.25 190 LYS A O 1
ATOM 1577 N N . THR A 1 191 ? 2.746 35.012 1.617 1.00 53.97 191 THR A N 1
ATOM 1578 C CA . THR A 1 191 ? 2.384 36.429 1.845 1.00 53.97 191 THR A CA 1
ATOM 1579 C C . THR A 1 191 ? 3.433 37.415 1.309 1.00 53.97 191 THR A C 1
ATOM 1581 O O . THR A 1 191 ? 3.087 38.500 0.867 1.00 53.97 191 THR A O 1
ATOM 1584 N N . ASN A 1 192 ? 4.708 37.020 1.273 1.00 65.19 192 ASN A N 1
ATOM 1585 C CA . ASN A 1 192 ? 5.810 37.813 0.718 1.00 65.19 192 ASN A CA 1
ATOM 1586 C C . ASN A 1 192 ? 5.851 37.888 -0.823 1.00 65.19 192 ASN A C 1
ATOM 1588 O O . ASN A 1 192 ? 6.733 38.543 -1.357 1.00 65.19 192 ASN A O 1
ATOM 1592 N N . GLN A 1 193 ? 4.963 37.179 -1.521 1.00 53.66 193 GLN A N 1
ATOM 1593 C CA . GLN A 1 193 ? 4.753 37.272 -2.971 1.00 53.66 193 GLN A CA 1
ATOM 1594 C C . GLN A 1 193 ? 3.495 38.088 -3.316 1.00 53.66 193 GLN A C 1
ATOM 1596 O O . GLN A 1 193 ? 3.197 38.272 -4.491 1.00 53.66 193 GLN A O 1
ATOM 1601 N N . MET A 1 194 ? 2.736 38.526 -2.302 1.00 55.25 194 MET A N 1
ATOM 1602 C CA . MET A 1 194 ? 1.571 39.413 -2.435 1.00 55.25 194 MET A CA 1
ATOM 1603 C C . MET A 1 194 ? 1.872 40.867 -2.031 1.00 55.25 194 MET A C 1
ATOM 1605 O O . MET A 1 194 ? 1.005 41.723 -2.185 1.00 55.25 194 MET A O 1
ATOM 1609 N N . LEU A 1 195 ? 3.070 41.125 -1.497 1.00 49.88 195 LEU A N 1
ATOM 1610 C CA . LEU A 1 195 ? 3.621 42.449 -1.190 1.00 49.88 195 LEU A CA 1
ATOM 1611 C C . LEU A 1 195 ? 4.656 42.814 -2.253 1.00 49.88 195 LEU A C 1
ATOM 1613 O O . LEU A 1 195 ? 4.721 44.010 -2.605 1.00 49.88 195 LEU A O 1
#

Secondary structure (DSSP, 8-state):
-------PPTTPPPHHHHHHHHHH-HHHHHHHHHHHHHH-BSS--SSPPTT--TTT--GGGSPPPPPPPP-TTS---HHHHHHHHHHHHHHHHHHIIIIIB----GGGGTTT-TTS-TT-PSPPPBSS-EEETTTTEEEPPBS-TTB--B-HHHHHHH-S--------SHHHHHHHHHHHHHHHT--SS-GGG--

Sequence (195 aa):
LHGHFLIWLEGGMNPSDVHKRMKEDDSFKRRYFRFYESVSMHHLPDAKPPNFDATRYEPRVELPPVPPVPDSDGRLPQDILNEWDDVMRTEIYMCGETLQRHTCRAVCHKYGNDNRCRFLFPHETVEASYFDPESNTVALLCRDPTINWFNPYILVFCRHNHDIRCILSGKSAKAAMFYITDYITKMDMKTNQML

Radius of gyration: 19.98 Å; chains: 1; bounding box: 43×62×53 Å

Foldseek 3Di:
DDAADDDDDVVDDALVVLLVCVVVPPPSVVVVQVVLCLFWDQDADPDADPPDDLVPDQLQVDAFDDQDDADPVRDDDPVSVVVVVVSLSNLLRSLQVNAFFDDDDPVLCPPPNVPGGVVCPQADADCAFDADSVVRDGDHHHHRSRGATDGSCCSRRVSHHDHDDDDSDPVSVVVSVVVNVCVVPVPPDDVVNVD

pLDDT: mean 91.7, std 8.83, range [49.88, 98.0]